Protein AF-0000000069927552 (afdb_homodimer)

Foldseek 3Di:
DFPDDCCLPPALVLCQVCLVVCVVVPNDAAEAEWQDQPVSQVVRCVVSVRVVRHHYDHPPHCVVQVVVVQWDAPVVVVPGIIGFQKAFDDDPNRTPDIGGDPDNVDDDQHHNVNVSVVD/DFPDDCCLPPALVLCQVCLVVCVVVPNPAAEAEWQDQPVSQVVRCVVSVRVVRHHYDHPPHCVVQVVVVQWDAPVVVVPGIIGFQKAFDDDPNRTPDIGGDPDNVDDDQHHNVNVSVVD

InterPro domains:
  IPR013740 Redoxin [PF08534] (1-111)
  IPR036249 Thioredoxin-like superfamily [SSF52833] (1-107)
  IPR037944 Peroxiredoxin-5-like [PTHR10430] (1-118)
  IPR037944 Peroxiredoxin-5-like [cd03013] (1-116)

Nearest PDB structures (foldseek):
  2pwj-assembly2_B  TM=9.921E-01  e=3.455E-17  unclassified
  4f82-assembly1_B  TM=9.757E-01  e=4.696E-11  Burkholderia cenocepacia J2315
  3uma-assembly3_C  TM=9.801E-01  e=1.442E-10  Sinorhizobium meliloti
  2wfc-assembly1_D  TM=9.654E-01  e=1.264E-10  Arenicola marina
  1tp9-assembly4_D  TM=9.664E-01  e=7.027E-10  Populus trichocarpa

Organism: Camellia sinensis (NCBI:txid4442)

Radius of gyration: 20.09 Å; Cα contacts (8 Å, |Δi|>4): 427; chains: 2; bounding box: 30×58×46 Å

Secondary structure (DSSP, 8-state):
-TT-HHIIIIIHHHHHTTHHHHHHTT----EEEESS-HHHHHHHHHHTT-TTT-EEEE-TTSHHHHHTT-EEEEGGGT-EEEE--EEEEEETTEEEEEEE-SSTT--SSSSHHHHHTT-/-TT-HHIIIIIHHHHHTTHHHHHHTT----EEEESS-HHHHHHHHHHTT-TTT-EEEE-TTSHHHHHTT-EEEEGGGT-EEEE--EEEEEETTEEEEEEE-SSTT--SSSSHHHHHTT-

Solvent-accessible surface area (backbone atoms only — not comparable to full-atom values): 13566 Å² total; per-residue (Å²): 87,67,62,34,64,63,45,62,72,43,42,53,48,37,38,60,78,40,44,66,60,42,45,75,72,66,50,89,77,51,76,47,74,31,51,33,29,55,44,43,37,51,53,41,33,57,74,71,68,41,62,91,72,35,47,75,46,43,32,38,78,34,58,67,44,41,76,70,71,32,53,40,80,35,49,94,77,44,56,22,72,36,55,54,45,55,36,69,44,70,58,93,90,37,79,75,42,77,31,70,34,93,42,83,88,54,83,82,52,36,36,33,66,54,50,57,72,72,105,88,66,61,33,64,64,44,61,73,44,43,53,49,36,39,58,77,39,45,67,60,43,44,73,70,65,51,90,75,50,76,46,74,32,50,33,28,56,45,44,38,52,54,40,34,60,73,70,68,39,62,91,72,36,46,76,48,42,32,39,78,35,57,66,43,40,77,69,74,32,52,41,80,35,50,94,77,44,55,21,71,36,56,53,46,55,36,70,45,70,56,95,91,37,79,76,40,77,30,69,33,92,43,83,87,52,85,82,51,37,37,33,65,55,52,56,72,70,106

pLDDT: mean 96.77, std 1.98, range [90.38, 98.75]

Sequence (238 aa):
GAFTGVCSAQHVPSYRKNIDKFKGKGIDHVICVAVNDPYTMNGWAEKIEAKDAIEFYGDFDGSFNKSLDLGIDLSAALLGHRSHRWSAYVVDGKVKVLNVEKAPSEFEVSGGDVILGQIGAFTGVCSAQHVPSYRKNIDKFKGKGIDHVICVAVNDPYTMNGWAEKIEAKDAIEFYGDFDGSFNKSLDLGIDLSAALLGHRSHRWSAYVVDGKVKVLNVEKAPSEFEVSGGDVILGQI

Structure (mmCIF, N/CA/C/O backbone):
data_AF-0000000069927552-model_v1
#
loop_
_entity.id
_entity.type
_entity.pdbx_description
1 polymer 'Glutaredoxin-dependent peroxiredoxin'
#
loop_
_atom_site.group_PDB
_atom_site.id
_atom_site.type_symbol
_atom_site.label_atom_id
_atom_site.label_alt_id
_atom_site.label_comp_id
_atom_site.label_asym_id
_atom_site.label_entity_id
_atom_site.label_seq_id
_atom_site.pdbx_PDB_ins_code
_atom_site.Cartn_x
_atom_site.Cartn_y
_atom_site.Cartn_z
_atom_site.occupancy
_atom_site.B_iso_or_equiv
_atom_site.auth_seq_id
_atom_site.auth_comp_id
_atom_site.auth_asym_id
_atom_site.auth_atom_id
_atom_site.pdbx_PDB_model_num
ATOM 1 N N . GLY A 1 1 ? 4.242 10.102 2.443 1 93.69 1 GLY A N 1
ATOM 2 C CA . GLY A 1 1 ? 3.689 8.828 2.012 1 93.69 1 GLY A CA 1
ATOM 3 C C . GLY A 1 1 ? 3.771 7.75 3.078 1 93.69 1 GLY A C 1
ATOM 4 O O . GLY A 1 1 ? 4.727 7.711 3.855 1 93.69 1 GLY A O 1
ATOM 5 N N . ALA A 1 2 ? 2.768 6.836 3.1 1 96.12 2 ALA A N 1
ATOM 6 C CA . ALA A 1 2 ? 2.738 5.723 4.043 1 96.12 2 ALA A CA 1
ATOM 7 C C . ALA A 1 2 ? 4.027 4.906 3.971 1 96.12 2 ALA A C 1
ATOM 9 O O . ALA A 1 2 ? 4.547 4.652 2.883 1 96.12 2 ALA A O 1
ATOM 10 N N . PHE A 1 3 ? 4.664 4.543 5.246 1 96.62 3 PHE A N 1
ATOM 11 C CA . PHE A 1 3 ? 5.793 3.641 5.438 1 96.62 3 PHE A CA 1
ATOM 12 C C . PHE A 1 3 ? 7.098 4.32 5.043 1 96.62 3 PHE A C 1
ATOM 14 O O . PHE A 1 3 ? 8.172 3.729 5.164 1 96.62 3 PHE A O 1
ATOM 21 N N . THR A 1 4 ? 7.027 5.586 4.59 1 94.12 4 THR A N 1
ATOM 22 C CA . THR A 1 4 ? 8.273 6.289 4.301 1 94.12 4 THR A CA 1
ATOM 23 C C . THR A 1 4 ? 8.906 6.816 5.582 1 94.12 4 THR A C 1
ATOM 25 O O . THR A 1 4 ? 8.227 6.957 6.605 1 94.12 4 THR A O 1
ATOM 28 N N . GLY A 1 5 ? 10.211 7.027 5.582 1 92.12 5 GLY A N 1
ATOM 29 C CA . GLY A 1 5 ? 11.055 7.27 6.742 1 92.12 5 GLY A CA 1
ATOM 30 C C . GLY A 1 5 ? 10.633 8.484 7.543 1 92.12 5 GLY A C 1
ATOM 31 O O . GLY A 1 5 ? 10.117 8.359 8.656 1 92.12 5 GLY A O 1
ATOM 32 N N . VAL A 1 6 ? 10.734 9.719 6.996 1 91.5 6 VAL A N 1
ATOM 33 C CA . VAL A 1 6 ? 10.469 10.945 7.734 1 91.5 6 VAL A CA 1
ATOM 34 C C . VAL A 1 6 ? 9.016 10.977 8.203 1 91.5 6 VAL A C 1
ATOM 36 O O . VAL A 1 6 ? 8.727 11.383 9.328 1 91.5 6 VAL A O 1
ATOM 39 N N . CYS A 1 7 ? 8.125 10.516 7.426 1 95.38 7 CYS A N 1
ATOM 40 C CA . CYS A 1 7 ? 6.707 10.492 7.77 1 95.38 7 CYS A CA 1
ATOM 41 C C . CYS A 1 7 ? 6.449 9.594 8.977 1 95.38 7 CYS A C 1
ATOM 43 O O . CYS A 1 7 ? 5.676 9.953 9.867 1 95.38 7 CYS A O 1
ATOM 45 N N . SER A 1 8 ? 7.066 8.477 9.016 1 95.56 8 SER A N 1
ATOM 46 C CA . SER A 1 8 ? 6.828 7.457 10.031 1 95.56 8 SER A CA 1
ATOM 47 C C . SER A 1 8 ? 7.637 7.734 11.297 1 95.56 8 SER A C 1
ATOM 49 O O . SER A 1 8 ? 7.18 7.461 12.406 1 95.56 8 SER A O 1
ATOM 51 N N . ALA A 1 9 ? 8.828 8.281 11.141 1 95.44 9 ALA A N 1
ATOM 52 C CA . ALA A 1 9 ? 9.758 8.406 12.266 1 95.44 9 ALA A CA 1
ATOM 53 C C . ALA A 1 9 ? 9.633 9.781 12.93 1 95.44 9 ALA A C 1
ATOM 55 O O . ALA A 1 9 ? 10.008 9.953 14.086 1 95.44 9 ALA A O 1
ATOM 56 N N . GLN A 1 10 ? 9.109 10.781 12.156 1 96.31 10 GLN A N 1
ATOM 57 C CA . GLN A 1 10 ? 9.141 12.133 12.695 1 96.31 10 GLN A CA 1
ATOM 58 C C . GLN A 1 10 ? 7.781 12.812 12.578 1 96.31 10 GLN A C 1
ATOM 60 O O . GLN A 1 10 ? 7.223 13.273 13.578 1 96.31 10 GLN A O 1
ATOM 65 N N . HIS A 1 11 ? 7.188 12.789 11.43 1 98.06 11 HIS A N 1
ATOM 66 C CA . HIS A 1 11 ? 6.012 13.617 11.18 1 98.06 11 HIS A CA 1
ATOM 67 C C . HIS A 1 11 ? 4.82 13.148 12.008 1 98.06 11 HIS A C 1
ATOM 69 O O . HIS A 1 11 ? 4.367 13.859 12.906 1 98.06 11 HIS A O 1
ATOM 75 N N . VAL A 1 12 ? 4.418 11.93 11.875 1 97.94 12 VAL A N 1
ATOM 76 C CA . VAL A 1 12 ? 3.252 11.414 12.586 1 97.94 12 VAL A CA 1
ATOM 77 C C . VAL A 1 12 ? 3.521 11.414 14.086 1 97.94 12 VAL A C 1
ATOM 79 O O . VAL A 1 12 ? 2.701 11.898 14.867 1 97.94 12 VAL A O 1
ATOM 82 N N . PRO A 1 13 ? 4.715 10.984 14.516 1 97.38 13 PRO A N 1
ATOM 83 C CA . PRO A 1 13 ? 4.973 10.977 15.961 1 97.38 13 PRO A CA 1
ATOM 84 C C . PRO A 1 13 ? 4.918 12.375 16.562 1 97.38 13 PRO A C 1
ATOM 86 O O . PRO A 1 13 ? 4.535 12.531 17.734 1 97.38 13 PRO A O 1
ATOM 89 N N . SER A 1 14 ? 5.289 13.375 15.852 1 98.25 14 SER A N 1
ATOM 90 C CA . SER A 1 14 ? 5.246 14.727 16.391 1 98.25 14 SER A CA 1
ATOM 91 C C . SER A 1 14 ? 3.814 15.156 16.688 1 98.25 14 SER A C 1
ATOM 93 O O . SER A 1 14 ? 3.59 16.016 17.547 1 98.25 14 SER A O 1
ATOM 95 N N . TYR A 1 15 ? 2.828 14.578 16.016 1 98.5 15 TYR A N 1
ATOM 96 C CA . TYR A 1 15 ? 1.428 14.875 16.297 1 98.5 15 TYR A CA 1
ATOM 97 C C . TYR A 1 15 ? 0.898 14 17.422 1 98.5 15 TYR A C 1
ATOM 99 O O . TYR A 1 15 ? 0.156 14.469 18.297 1 98.5 15 TYR A O 1
ATOM 107 N N . ARG A 1 16 ? 1.321 12.828 17.406 1 97.38 16 ARG A N 1
ATOM 108 C CA . ARG A 1 16 ? 0.872 11.898 18.438 1 97.38 16 ARG A CA 1
ATOM 109 C C . ARG A 1 16 ? 1.31 12.375 19.812 1 97.38 16 ARG A C 1
ATOM 111 O O . ARG A 1 16 ? 0.516 12.367 20.766 1 97.38 16 ARG A O 1
ATOM 118 N N . LYS A 1 17 ? 2.52 12.773 19.953 1 97 17 LYS A N 1
ATOM 119 C CA . LYS A 1 17 ? 3.049 13.172 21.25 1 97 17 LYS A CA 1
ATOM 120 C C . LYS A 1 17 ? 2.346 14.422 21.781 1 97 17 LYS A C 1
ATOM 122 O O . LYS A 1 17 ? 2.354 14.688 22.984 1 97 17 LYS A O 1
ATOM 127 N N . ASN A 1 18 ? 1.729 15.203 20.875 1 98.06 18 ASN A N 1
ATOM 128 C CA . ASN A 1 18 ? 1.097 16.453 21.281 1 98.06 18 ASN A CA 1
ATOM 129 C C . ASN A 1 18 ? -0.424 16.328 21.297 1 98.06 18 ASN A C 1
ATOM 131 O O . ASN A 1 18 ? -1.129 17.344 21.375 1 98.06 18 ASN A O 1
ATOM 135 N N . ILE A 1 19 ? -0.917 15.148 21.25 1 98.25 19 ILE A N 1
ATOM 136 C CA . ILE A 1 19 ? -2.342 14.945 21.016 1 98.25 19 ILE A CA 1
ATOM 137 C C . ILE A 1 19 ? -3.154 15.602 22.125 1 98.25 19 ILE A C 1
ATOM 139 O O . ILE A 1 19 ? -4.176 16.25 21.859 1 98.25 19 ILE A O 1
ATOM 143 N N . ASP A 1 20 ? -2.766 15.523 23.359 1 98.12 20 ASP A N 1
ATOM 144 C CA . ASP A 1 20 ? -3.492 16.109 24.484 1 98.12 20 ASP A CA 1
ATOM 145 C C . ASP A 1 20 ? -3.467 17.641 24.406 1 98.12 20 ASP A C 1
ATOM 147 O O . ASP A 1 20 ? -4.449 18.297 24.75 1 98.12 20 ASP A O 1
ATOM 151 N N . LYS A 1 21 ? -2.344 18.109 24.031 1 98.56 21 LYS A N 1
ATOM 152 C CA . LYS A 1 21 ? -2.256 19.562 23.891 1 98.56 21 LYS A CA 1
ATOM 153 C C . LYS A 1 21 ? -3.201 20.062 22.797 1 98.56 21 LYS A C 1
ATOM 155 O O . LYS A 1 21 ? -3.814 21.125 22.938 1 98.56 21 LYS A O 1
ATOM 160 N N . PHE A 1 22 ? -3.316 19.312 21.672 1 98.5 22 PHE A N 1
ATOM 161 C CA . PHE A 1 22 ? -4.27 19.688 20.625 1 98.5 22 PHE A CA 1
ATOM 162 C C . PHE A 1 22 ? -5.691 19.672 21.172 1 98.5 22 PHE A C 1
ATOM 164 O O . PHE A 1 22 ? -6.461 20.609 20.938 1 98.5 22 PHE A O 1
ATOM 171 N N . LYS A 1 23 ? -5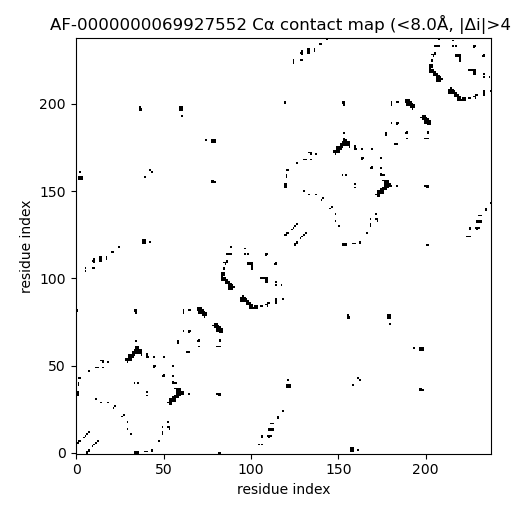.965 18.719 21.922 1 97.69 23 LYS A N 1
ATOM 172 C CA . LYS A 1 23 ? -7.285 18.641 22.547 1 97.69 23 LYS A CA 1
ATOM 173 C C . LYS A 1 23 ? -7.52 19.812 23.484 1 97.69 23 LYS A C 1
ATOM 175 O O . LYS A 1 23 ? -8.602 20.406 23.5 1 97.69 23 LYS A O 1
ATOM 180 N N . GLY A 1 24 ? -6.602 20.047 24.219 1 98.06 24 GLY A N 1
ATOM 181 C CA . GLY A 1 24 ? -6.68 21.172 25.141 1 98.06 24 GLY A CA 1
ATOM 182 C C . GLY A 1 24 ? -6.941 22.5 24.453 1 98.06 24 GLY A C 1
ATOM 183 O O . GLY A 1 24 ? -7.523 23.406 25.047 1 98.06 24 GLY A O 1
ATOM 184 N N . LYS A 1 25 ? -6.586 22.578 23.219 1 97.88 25 LYS A N 1
ATOM 185 C CA . LYS A 1 25 ? -6.781 23.812 22.453 1 97.88 25 LYS A CA 1
ATOM 186 C C . LYS A 1 25 ? -8.102 23.781 21.688 1 97.88 25 LYS A C 1
ATOM 188 O O . LYS A 1 25 ? -8.398 24.703 20.922 1 97.88 25 LYS A O 1
ATOM 193 N N . GLY A 1 26 ? -8.805 22.719 21.828 1 97.75 26 GLY A N 1
ATOM 194 C CA . GLY A 1 26 ? -10.125 22.641 21.234 1 97.75 26 GLY A CA 1
ATOM 195 C C . GLY A 1 26 ? -10.125 22.016 19.859 1 97.75 26 GLY A C 1
ATOM 196 O O . GLY A 1 26 ? -11.078 22.172 19.094 1 97.75 26 GLY A O 1
ATOM 197 N N . ILE A 1 27 ? -9.109 21.406 19.484 1 98.44 27 ILE A N 1
ATOM 198 C CA . ILE A 1 27 ? -9.039 20.734 18.203 1 98.44 27 ILE A CA 1
ATOM 199 C C . ILE A 1 27 ? -9.898 19.469 18.219 1 98.44 27 ILE A C 1
ATOM 201 O O . ILE A 1 27 ? -9.742 18.609 19.094 1 98.44 27 ILE A O 1
ATOM 205 N N . ASP A 1 28 ? -10.773 19.391 17.266 1 98.19 28 ASP A N 1
ATOM 206 C CA . ASP A 1 28 ? -11.711 18.281 17.188 1 98.19 28 ASP A CA 1
ATOM 207 C C . ASP A 1 28 ? -11.047 17.047 16.578 1 98.19 28 ASP A C 1
ATOM 209 O O . ASP A 1 28 ? -11.305 15.922 17.016 1 98.19 28 ASP A O 1
ATOM 213 N N . HIS A 1 29 ? -10.273 17.25 15.539 1 98.31 29 HIS A N 1
ATOM 214 C CA . HIS A 1 29 ? -9.68 16.141 14.797 1 98.31 29 HIS A CA 1
ATOM 215 C C . HIS A 1 29 ? -8.211 16.406 14.484 1 98.31 29 HIS A C 1
ATOM 217 O O . HIS A 1 29 ? -7.836 17.531 14.156 1 98.31 29 HIS A O 1
ATOM 223 N N . VAL A 1 30 ? -7.359 15.469 14.68 1 98.69 30 VAL A N 1
ATOM 224 C CA . VAL A 1 30 ? -6.027 15.414 14.086 1 98.69 30 VAL A CA 1
ATOM 225 C C . VAL A 1 30 ? -5.988 14.344 12.992 1 98.69 30 VAL A C 1
ATOM 227 O O . VAL A 1 30 ? -6.254 13.172 13.258 1 98.69 30 VAL A O 1
ATOM 230 N N . ILE A 1 31 ? -5.688 14.812 11.734 1 98.69 31 ILE A N 1
ATOM 231 C CA . ILE A 1 31 ? -5.875 13.969 10.555 1 98.69 31 ILE A CA 1
ATOM 232 C C . ILE A 1 31 ? -4.555 13.836 9.805 1 98.69 31 ILE A C 1
ATOM 234 O O . ILE A 1 31 ? -3.826 14.812 9.633 1 98.69 31 ILE A O 1
ATOM 238 N N . CYS A 1 32 ? -4.191 12.664 9.461 1 98.62 32 CYS A N 1
ATOM 239 C CA . CYS A 1 32 ? -3.107 12.375 8.523 1 98.62 32 CYS A CA 1
ATOM 240 C C . CYS A 1 32 ? -3.654 11.953 7.168 1 98.62 32 CYS A C 1
ATOM 242 O O . CYS A 1 32 ? -4.453 11.016 7.082 1 98.62 32 CYS A O 1
ATOM 244 N N . VAL A 1 33 ? -3.271 12.68 6.133 1 98.38 33 VAL A N 1
ATOM 245 C CA . VAL A 1 33 ? -3.65 12.328 4.766 1 98.38 33 VAL A CA 1
ATOM 246 C C . VAL A 1 33 ? -2.4 12.031 3.943 1 98.38 33 VAL A C 1
ATOM 248 O O . VAL A 1 33 ? -1.392 12.734 4.059 1 98.38 33 VAL A O 1
ATOM 251 N N . ALA A 1 34 ? -2.393 10.992 3.184 1 97.81 34 ALA A N 1
ATOM 252 C CA . ALA A 1 34 ? -1.3 10.641 2.279 1 97.81 34 ALA A CA 1
ATOM 253 C C . ALA A 1 34 ? -1.834 10.094 0.958 1 97.81 34 ALA A C 1
ATOM 255 O O . ALA A 1 34 ? -2.967 9.609 0.892 1 97.81 34 ALA A O 1
ATOM 256 N N . VAL A 1 35 ? -1.026 10.273 -0.12 1 96.75 35 VAL A N 1
ATOM 257 C CA . VAL A 1 35 ? -1.394 9.703 -1.414 1 96.75 35 VAL A CA 1
ATOM 258 C C . VAL A 1 35 ? -1.152 8.195 -1.405 1 96.75 35 VAL A C 1
ATOM 260 O O . VAL A 1 35 ? -0.161 7.715 -1.961 1 96.75 35 VAL A O 1
ATOM 263 N N . ASN A 1 36 ? -1.977 7.461 -0.86 1 97.12 36 ASN A N 1
ATOM 264 C CA . ASN A 1 36 ? -2.061 6.012 -0.729 1 97.12 36 ASN A CA 1
ATOM 265 C C . ASN A 1 36 ? -3.51 5.535 -0.691 1 97.12 36 ASN A C 1
ATOM 267 O O . ASN A 1 36 ? -4.422 6.324 -0.447 1 97.12 36 ASN A O 1
ATOM 271 N N . ASP A 1 37 ? -3.734 4.332 -0.98 1 95.94 37 ASP A N 1
ATOM 272 C CA . ASP A 1 37 ? -5.066 3.76 -0.824 1 95.94 37 ASP A CA 1
ATOM 273 C C . ASP A 1 37 ? -5.402 3.541 0.65 1 95.94 37 ASP A C 1
ATOM 275 O O . ASP A 1 37 ? -4.512 3.562 1.503 1 95.94 37 ASP A O 1
ATOM 279 N N . PRO A 1 38 ? -6.754 3.342 0.978 1 96.62 38 PRO A N 1
ATOM 280 C CA . PRO A 1 38 ? -7.164 3.266 2.381 1 96.62 38 PRO A CA 1
ATOM 281 C C . PRO A 1 38 ? -6.625 2.023 3.086 1 96.62 38 PRO A C 1
ATOM 283 O O . PRO A 1 38 ? -6.418 2.041 4.301 1 96.62 38 PRO A O 1
ATOM 286 N N . TYR A 1 39 ? -6.375 0.943 2.416 1 96.06 39 TYR A N 1
ATOM 287 C CA . TYR A 1 39 ? -5.871 -0.281 3.031 1 96.06 39 TYR A CA 1
ATOM 288 C C . TYR A 1 39 ? -4.426 -0.111 3.482 1 96.06 39 TYR A C 1
ATOM 290 O O . TYR A 1 39 ? -4.074 -0.477 4.605 1 96.06 39 TYR A O 1
ATOM 298 N N . THR A 1 40 ? -3.596 0.431 2.566 1 97.38 40 THR A N 1
ATOM 299 C CA . THR A 1 40 ? -2.221 0.761 2.926 1 97.38 40 THR A CA 1
ATOM 300 C C . THR A 1 4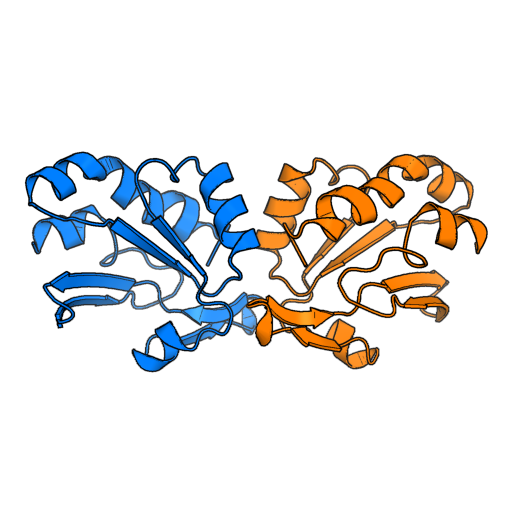0 ? -2.188 1.723 4.109 1 97.38 40 THR A C 1
ATOM 302 O O . THR A 1 40 ? -1.421 1.524 5.055 1 97.38 40 THR A O 1
ATOM 305 N N . MET A 1 41 ? -3.041 2.719 4.059 1 97.94 41 MET A N 1
ATOM 306 C CA . MET A 1 41 ? -3.078 3.693 5.141 1 97.94 41 MET A CA 1
ATOM 307 C C . MET A 1 41 ? -3.406 3.02 6.469 1 97.94 41 MET A C 1
ATOM 309 O O . MET A 1 41 ? -2.785 3.316 7.492 1 97.94 41 MET A O 1
ATOM 313 N N . ASN A 1 42 ? -4.406 2.174 6.453 1 97.25 42 ASN A N 1
ATOM 314 C CA . ASN A 1 42 ? -4.793 1.465 7.668 1 97.25 42 ASN A CA 1
ATOM 315 C C . ASN A 1 42 ? -3.66 0.579 8.18 1 97.25 42 ASN A C 1
ATOM 317 O O . ASN A 1 42 ? -3.375 0.563 9.383 1 97.25 42 ASN A O 1
ATOM 321 N N . GLY A 1 43 ? -3.047 -0.179 7.293 1 96.75 43 GLY A N 1
ATOM 322 C CA . GLY A 1 43 ? -1.903 -0.991 7.676 1 96.75 43 GLY A CA 1
ATOM 323 C C . GLY A 1 43 ? -0.771 -0.18 8.273 1 96.75 43 GLY A C 1
ATOM 324 O O . GLY A 1 43 ? -0.152 -0.6 9.258 1 96.75 43 GLY A O 1
ATOM 325 N N . TRP A 1 44 ? -0.472 0.962 7.668 1 98.06 44 TRP A N 1
ATOM 326 C CA . TRP A 1 44 ? 0.587 1.841 8.156 1 98.06 44 TRP A CA 1
ATOM 327 C C . TRP A 1 44 ? 0.241 2.404 9.531 1 98.06 44 TRP A C 1
ATOM 329 O O . TRP A 1 44 ? 1.067 2.375 10.445 1 98.06 44 TRP A O 1
ATOM 339 N N . ALA A 1 45 ? -0.974 2.865 9.703 1 97.81 45 ALA A N 1
ATOM 340 C CA . ALA A 1 45 ? -1.421 3.414 10.984 1 97.81 45 ALA A CA 1
ATOM 341 C C . ALA A 1 45 ? -1.287 2.381 12.094 1 97.81 45 ALA A C 1
ATOM 343 O O . ALA A 1 45 ? -0.895 2.715 13.219 1 97.81 45 ALA A O 1
ATOM 344 N N . GLU A 1 46 ? -1.647 1.139 11.797 1 96.69 46 GLU A N 1
ATOM 345 C CA . GLU A 1 46 ? -1.499 0.047 12.75 1 96.69 46 GLU A CA 1
ATOM 346 C C . GLU A 1 46 ? -0.032 -0.182 13.102 1 96.69 46 GLU A C 1
ATOM 348 O O . GLU A 1 46 ? 0.315 -0.322 14.281 1 96.69 46 GLU A O 1
ATOM 353 N N . LYS A 1 47 ? 0.797 -0.222 12.141 1 95.94 47 LYS A N 1
ATOM 354 C CA . LYS A 1 47 ? 2.221 -0.487 12.32 1 95.94 47 LYS A CA 1
ATOM 355 C C . LYS A 1 47 ? 2.857 0.548 13.242 1 95.94 47 LYS A C 1
ATOM 357 O O . LYS A 1 47 ? 3.668 0.204 14.109 1 95.94 47 LYS A O 1
ATOM 362 N N . ILE A 1 48 ? 2.504 1.792 13.023 1 96.06 48 ILE A N 1
ATOM 363 C CA . ILE A 1 48 ? 3.166 2.84 13.789 1 96.06 48 ILE A CA 1
ATOM 364 C C . ILE A 1 48 ? 2.357 3.141 15.055 1 96.06 48 ILE A C 1
ATOM 366 O O . ILE A 1 48 ? 2.652 4.098 15.773 1 96.06 48 ILE A O 1
ATOM 370 N N . GLU A 1 49 ? 1.262 2.418 15.312 1 95.38 49 GLU A N 1
ATOM 371 C CA . GLU A 1 49 ? 0.457 2.479 16.531 1 95.38 49 GLU A CA 1
ATOM 372 C C . GLU A 1 49 ? -0.072 3.891 16.766 1 95.38 49 GLU A C 1
ATOM 374 O O . GLU A 1 49 ? 0.058 4.426 17.875 1 95.38 49 GLU A O 1
ATOM 379 N N . ALA A 1 50 ? -0.686 4.453 15.789 1 96 50 ALA A N 1
ATOM 380 C CA . ALA A 1 50 ? -1.117 5.844 15.891 1 96 50 ALA A CA 1
ATOM 381 C C . ALA A 1 50 ? -2.625 5.969 15.688 1 96 50 ALA A C 1
ATOM 383 O O . ALA A 1 50 ? -3.182 7.066 15.781 1 96 50 ALA A O 1
ATOM 384 N N . LYS A 1 51 ? -3.359 4.93 15.578 1 95.19 51 LYS A N 1
ATOM 385 C CA . LYS A 1 51 ? -4.77 4.945 15.211 1 95.19 51 LYS A CA 1
ATOM 386 C C . LYS A 1 51 ? -5.637 5.449 16.359 1 95.19 51 LYS A C 1
ATOM 388 O O . LYS A 1 51 ? -6.781 5.859 16.156 1 95.19 51 LYS A O 1
ATOM 393 N N . ASP A 1 52 ? -5.199 5.371 17.516 1 95.06 52 ASP A N 1
ATOM 394 C CA . ASP A 1 52 ? -5.965 5.77 18.703 1 95.06 52 ASP A CA 1
ATOM 395 C C . ASP A 1 52 ? -6.031 7.289 18.828 1 95.06 52 ASP A C 1
ATOM 397 O O . ASP A 1 52 ? -6.898 7.824 19.516 1 95.06 52 ASP A O 1
ATOM 401 N N . ALA A 1 53 ? -5.164 8.008 18.188 1 95.81 53 ALA A N 1
ATOM 402 C CA . ALA A 1 53 ? -5.016 9.438 18.422 1 95.81 53 ALA A CA 1
ATOM 403 C C . ALA A 1 53 ? -5.234 10.234 17.141 1 95.81 53 ALA A C 1
ATOM 405 O O . ALA A 1 53 ? -5.664 11.383 17.172 1 95.81 53 ALA A O 1
ATOM 406 N N . ILE A 1 54 ? -4.898 9.656 15.992 1 98.25 54 ILE A N 1
ATOM 407 C CA . ILE A 1 54 ? -4.867 10.344 14.711 1 98.25 54 ILE A CA 1
ATOM 408 C C . ILE A 1 54 ? -5.73 9.594 13.695 1 98.25 54 ILE A C 1
ATOM 410 O O . ILE A 1 54 ? -5.695 8.359 13.641 1 98.25 54 ILE A O 1
ATOM 414 N N . GLU A 1 55 ? -6.539 10.297 12.984 1 98.31 55 GLU A N 1
ATOM 415 C CA . GLU A 1 55 ? -7.293 9.719 11.867 1 98.31 55 GLU A CA 1
ATOM 416 C C . GLU A 1 55 ? -6.441 9.633 10.609 1 98.31 55 GLU A C 1
ATOM 418 O O . GLU A 1 55 ? -5.711 10.578 10.281 1 98.31 55 GLU A O 1
ATOM 423 N N . PHE A 1 56 ? -6.504 8.523 9.945 1 98.5 56 PHE A N 1
ATOM 424 C CA . PHE A 1 56 ? -5.727 8.328 8.734 1 98.5 56 PHE A CA 1
ATOM 425 C C . PHE A 1 56 ? -6.641 8.172 7.523 1 98.5 56 PHE A C 1
ATOM 427 O O . PHE A 1 56 ? -7.547 7.336 7.527 1 98.5 56 PHE A O 1
ATOM 434 N N . TYR A 1 57 ? -6.449 9.031 6.48 1 97.69 57 TYR A N 1
ATOM 435 C CA . TYR A 1 57 ? -7.234 8.969 5.254 1 97.69 57 TYR A CA 1
ATOM 436 C C . TYR A 1 57 ? -6.328 8.875 4.031 1 97.69 57 TYR A C 1
ATOM 438 O O . TYR A 1 57 ? -5.289 9.531 3.967 1 97.69 57 TYR A O 1
ATOM 446 N N . GLY A 1 58 ? -6.742 8.008 3.121 1 97.56 58 GLY A N 1
ATOM 447 C CA . GLY A 1 58 ? -6.02 7.871 1.868 1 97.56 58 GLY A CA 1
ATOM 448 C C . GLY A 1 58 ? -6.559 8.766 0.767 1 97.56 58 GLY A C 1
ATOM 449 O O . GLY A 1 58 ? -7.754 8.742 0.47 1 97.56 58 GLY A O 1
ATOM 450 N N . ASP A 1 59 ? -5.711 9.617 0.229 1 96.94 59 ASP A N 1
ATOM 451 C CA . ASP A 1 59 ? -5.949 10.344 -1.016 1 96.94 59 ASP A CA 1
ATOM 452 C C . ASP A 1 59 ? -5.477 9.531 -2.221 1 96.94 59 ASP A C 1
ATOM 454 O O . ASP A 1 59 ? -4.516 9.922 -2.895 1 96.94 59 ASP A O 1
ATOM 458 N N . PHE A 1 60 ? -6.195 8.461 -2.572 1 92.88 60 PHE A N 1
ATOM 459 C CA . PHE A 1 60 ? -5.672 7.34 -3.346 1 92.88 60 PHE A CA 1
ATOM 460 C C . PHE A 1 60 ? -5.219 7.801 -4.727 1 92.88 60 PHE A C 1
ATOM 462 O O . PHE A 1 60 ? -4.285 7.238 -5.297 1 92.88 60 PHE A O 1
ATOM 469 N N . ASP A 1 61 ? -5.867 8.828 -5.285 1 91.94 61 ASP A N 1
ATOM 470 C CA . ASP A 1 61 ? -5.477 9.258 -6.629 1 91.94 61 ASP A CA 1
ATOM 471 C C . ASP A 1 61 ? -4.77 10.609 -6.59 1 91.94 61 ASP A C 1
ATOM 473 O O . ASP A 1 61 ? -4.496 11.203 -7.637 1 91.94 61 ASP A O 1
ATOM 477 N N . GLY A 1 62 ? -4.609 11.109 -5.398 1 95.69 62 GLY A N 1
ATOM 478 C CA . GLY A 1 62 ? -3.859 12.344 -5.215 1 95.69 62 GLY A CA 1
ATOM 479 C C . GLY A 1 62 ? -4.672 13.586 -5.527 1 95.69 62 GLY A C 1
ATOM 480 O O . GLY A 1 62 ? -4.156 14.703 -5.457 1 95.69 62 GLY A O 1
ATOM 481 N N . SER A 1 63 ? -5.961 13.469 -5.844 1 95.38 63 SER A N 1
ATOM 482 C CA . SER A 1 63 ? -6.762 14.594 -6.328 1 95.38 63 SER A CA 1
ATOM 483 C C . SER A 1 63 ? -6.961 15.641 -5.234 1 95.38 63 SER A C 1
ATOM 485 O O . SER A 1 63 ? -7.012 16.844 -5.516 1 95.38 63 SER A O 1
ATOM 487 N N 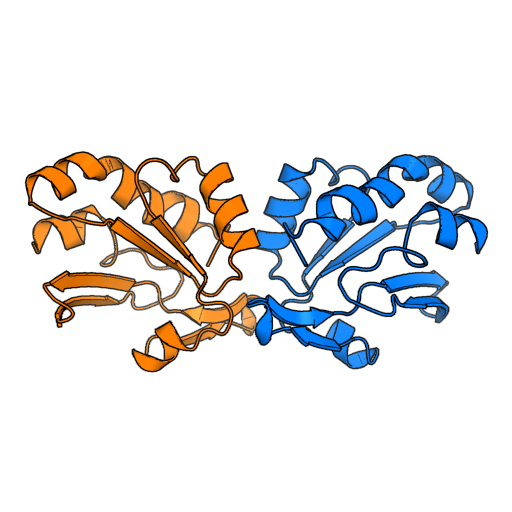. PHE A 1 64 ? -7.133 15.188 -3.969 1 96.62 64 PHE A N 1
ATOM 488 C CA . PHE A 1 64 ? -7.285 16.125 -2.863 1 96.62 64 PHE A CA 1
ATOM 489 C C . PHE A 1 64 ? -6.059 17.016 -2.746 1 96.62 64 PHE A C 1
ATOM 491 O O . PHE A 1 64 ? -6.176 18.25 -2.789 1 96.62 64 PHE A O 1
ATOM 498 N N . ASN A 1 65 ? -4.855 16.422 -2.662 1 97.19 65 ASN A N 1
ATOM 499 C CA . ASN A 1 65 ? -3.621 17.188 -2.543 1 97.19 65 ASN A CA 1
ATOM 500 C C . ASN A 1 65 ? -3.375 18.047 -3.779 1 97.19 65 ASN A C 1
ATOM 502 O O . ASN A 1 65 ? -2.932 19.188 -3.668 1 97.19 65 ASN A O 1
ATOM 506 N N . LYS A 1 66 ? -3.637 17.469 -4.887 1 95.44 66 LYS A N 1
ATOM 507 C CA . LYS A 1 66 ? -3.484 18.219 -6.125 1 95.44 66 LYS A CA 1
ATOM 508 C C . LYS A 1 66 ? -4.379 19.469 -6.133 1 95.44 66 LYS A C 1
ATOM 510 O O . LYS A 1 66 ? -3.971 20.531 -6.59 1 95.44 66 LYS A O 1
ATOM 515 N N . SER A 1 67 ? -5.645 19.375 -5.664 1 96.12 67 SER A N 1
ATOM 516 C CA . SER A 1 67 ? -6.586 20.484 -5.629 1 96.12 67 SER A CA 1
ATOM 517 C C . SER A 1 67 ? -6.078 21.609 -4.738 1 96.12 67 SER A C 1
ATOM 519 O O . SER A 1 67 ? -6.527 22.75 -4.855 1 96.12 67 SER A O 1
ATOM 521 N N . LEU A 1 68 ? -5.109 21.344 -3.846 1 96.25 68 LEU A N 1
ATOM 522 C CA . LEU A 1 68 ? -4.523 22.328 -2.947 1 96.25 68 LEU A CA 1
ATOM 523 C C . LEU A 1 68 ? -3.152 22.766 -3.449 1 96.25 68 LEU A C 1
ATOM 525 O O . LEU A 1 68 ? -2.412 23.453 -2.729 1 96.25 68 LEU A O 1
ATOM 529 N N . ASP A 1 69 ? -2.824 22.328 -4.691 1 97.12 69 ASP A N 1
ATOM 530 C CA . ASP A 1 69 ? -1.541 22.641 -5.316 1 97.12 69 ASP A CA 1
ATOM 531 C C . ASP A 1 69 ? -0.381 22.094 -4.48 1 97.12 69 ASP A C 1
ATOM 533 O O . ASP A 1 69 ? 0.647 22.766 -4.336 1 97.12 69 ASP A O 1
ATOM 537 N N . LEU A 1 70 ? -0.57 20.922 -3.924 1 97.81 70 LEU A N 1
ATOM 538 C CA . LEU A 1 70 ? 0.428 20.328 -3.043 1 97.81 70 LEU A CA 1
ATOM 539 C C . LEU A 1 70 ? 1 19.047 -3.656 1 97.81 70 LEU A C 1
ATOM 541 O O . LEU A 1 70 ? 1.712 18.297 -2.986 1 97.81 70 LEU A O 1
ATOM 545 N N . GLY A 1 71 ? 0.631 18.859 -4.906 1 97.31 71 GLY A N 1
ATOM 546 C CA . GLY A 1 71 ? 1.145 17.688 -5.598 1 97.31 71 GLY A CA 1
ATOM 547 C C . GLY A 1 71 ? 2.615 17.812 -5.953 1 97.31 71 GLY A C 1
ATOM 548 O O . GLY A 1 71 ? 3.109 18.906 -6.227 1 97.31 71 GLY A O 1
ATOM 549 N N . ILE A 1 72 ? 3.348 16.719 -6.012 1 96.25 72 ILE A N 1
ATOM 550 C CA . ILE A 1 72 ? 4.738 16.641 -6.445 1 96.25 72 ILE A CA 1
ATOM 551 C C . ILE A 1 72 ? 5 15.297 -7.105 1 96.25 72 ILE A C 1
ATOM 553 O O . ILE A 1 72 ? 4.41 14.281 -6.719 1 96.25 72 ILE A O 1
ATOM 557 N N . ASP A 1 73 ? 5.762 15.352 -8.109 1 95.81 73 ASP A N 1
ATOM 558 C CA . ASP A 1 73 ? 6.141 14.109 -8.789 1 95.81 73 ASP A CA 1
ATOM 559 C C . ASP A 1 73 ? 7.438 13.547 -8.219 1 95.81 73 ASP A C 1
ATOM 561 O O . ASP A 1 73 ? 8.508 14.133 -8.391 1 95.81 73 ASP A O 1
ATOM 565 N N . LEU A 1 74 ? 7.387 12.375 -7.594 1 95 74 LEU A N 1
ATOM 566 C CA . LEU A 1 74 ? 8.547 11.719 -7.004 1 95 74 LEU A CA 1
ATOM 567 C C . LEU A 1 74 ? 8.82 10.375 -7.684 1 95 74 LEU A C 1
ATOM 569 O O . LEU A 1 74 ? 9.227 9.414 -7.031 1 95 74 LEU A O 1
ATOM 573 N N . SER A 1 75 ? 8.562 10.367 -8.938 1 94.25 75 SER A N 1
ATOM 574 C CA . SER A 1 75 ? 8.789 9.148 -9.711 1 94.25 75 SER A CA 1
ATOM 575 C C . SER A 1 75 ? 10.266 8.758 -9.711 1 94.25 75 SER A C 1
ATOM 577 O O . SER A 1 75 ? 10.602 7.574 -9.742 1 94.25 75 SER A O 1
ATOM 579 N N . ALA A 1 76 ? 11.188 9.75 -9.711 1 92.62 76 ALA A N 1
ATOM 580 C CA . ALA A 1 76 ? 12.617 9.484 -9.68 1 92.62 76 ALA A CA 1
ATOM 581 C C . ALA A 1 76 ? 13.008 8.719 -8.422 1 92.62 76 ALA A C 1
ATOM 583 O O . ALA A 1 76 ? 13.992 7.977 -8.414 1 92.62 76 ALA A O 1
ATOM 584 N N . ALA A 1 77 ? 12.219 8.867 -7.363 1 90.44 77 ALA A N 1
ATOM 585 C CA . ALA A 1 77 ? 12.453 8.172 -6.105 1 90.44 7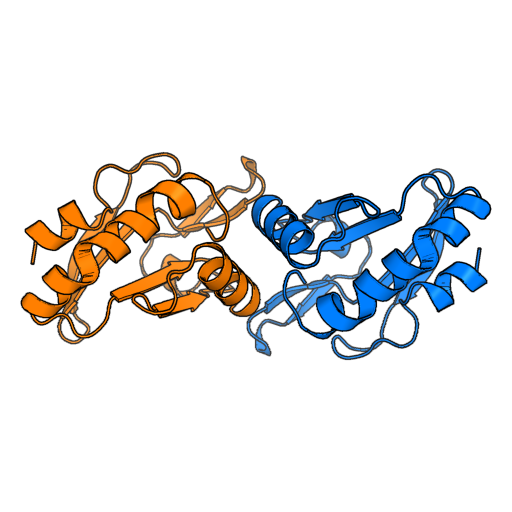7 ALA A CA 1
ATOM 586 C C . ALA A 1 77 ? 11.578 6.922 -5.996 1 90.44 77 ALA A C 1
ATOM 588 O O . ALA A 1 77 ? 11.453 6.34 -4.914 1 90.44 77 ALA A O 1
ATOM 589 N N . LEU A 1 78 ? 10.875 6.598 -7.047 1 90.88 78 LEU A N 1
ATOM 590 C CA . LEU A 1 78 ? 10.047 5.402 -7.168 1 90.88 78 LEU A CA 1
ATOM 591 C C . LEU A 1 78 ? 8.781 5.531 -6.328 1 90.88 78 LEU A C 1
ATOM 593 O O . LEU A 1 78 ? 8.195 4.523 -5.918 1 90.88 78 LEU A O 1
ATOM 597 N N . LEU A 1 79 ? 8.367 6.711 -6.051 1 93.31 79 LEU A N 1
ATOM 598 C CA . LEU A 1 79 ? 7.184 6.941 -5.223 1 93.31 79 LEU A CA 1
ATOM 599 C C . LEU A 1 79 ? 6.008 7.406 -6.074 1 93.31 79 LEU A C 1
ATOM 601 O O . LEU A 1 79 ? 4.863 7.387 -5.621 1 93.31 79 LEU A O 1
ATOM 605 N N . GLY A 1 80 ? 6.32 7.801 -7.395 1 92.75 80 GLY A N 1
ATOM 606 C CA . GLY A 1 80 ? 5.254 8.32 -8.234 1 92.75 80 GLY A CA 1
ATOM 607 C C . GLY A 1 80 ? 4.766 9.688 -7.801 1 92.75 80 GLY A C 1
ATOM 608 O O . GLY A 1 80 ? 5.531 10.484 -7.254 1 92.75 80 GLY A O 1
ATOM 609 N N . HIS A 1 81 ? 3.492 9.992 -8.25 1 93.94 81 HIS A N 1
ATOM 610 C CA . HIS A 1 81 ? 2.867 11.242 -7.824 1 93.94 81 HIS A CA 1
ATOM 611 C C . HIS A 1 81 ? 2.486 11.195 -6.352 1 93.94 81 HIS A C 1
ATOM 613 O O . HIS A 1 81 ? 1.812 10.266 -5.906 1 93.94 81 HIS A O 1
ATOM 619 N N . ARG A 1 82 ? 3.012 12.195 -5.648 1 96.12 82 ARG A N 1
ATOM 620 C CA . ARG A 1 82 ? 2.799 12.289 -4.207 1 96.12 82 ARG A CA 1
ATOM 621 C C . ARG A 1 82 ? 2.426 13.711 -3.799 1 96.12 82 ARG A C 1
ATOM 623 O O . ARG A 1 82 ? 1.953 14.492 -4.625 1 96.12 82 ARG A O 1
ATOM 630 N N . SER A 1 83 ? 2.449 13.875 -2.514 1 96.88 83 SER A N 1
ATOM 631 C CA . SER A 1 83 ? 2.219 15.195 -1.933 1 96.88 83 SER A CA 1
ATOM 632 C C . SER A 1 83 ? 3.488 15.75 -1.292 1 96.88 83 SER A C 1
ATOM 634 O O . SER A 1 83 ? 4.285 14.992 -0.731 1 96.88 83 SER A O 1
ATOM 636 N N . HIS A 1 84 ? 3.625 17.109 -1.363 1 97.5 84 HIS A N 1
ATOM 637 C CA . HIS A 1 84 ? 4.539 17.75 -0.425 1 97.5 84 HIS A CA 1
ATOM 638 C C . HIS A 1 84 ? 4.18 17.406 1.017 1 97.5 84 HIS A C 1
ATOM 640 O O . HIS A 1 84 ? 3.021 17.109 1.315 1 97.5 84 HIS A O 1
ATOM 646 N N . ARG A 1 85 ? 5.266 17.406 1.768 1 98.12 85 ARG A N 1
ATOM 647 C CA . ARG A 1 85 ? 4.965 17.344 3.193 1 98.12 85 ARG A CA 1
ATOM 648 C C . ARG A 1 85 ? 4.438 18.672 3.707 1 98.12 85 ARG A C 1
ATOM 650 O O . ARG A 1 85 ? 5.039 19.719 3.451 1 98.12 85 ARG A O 1
ATOM 657 N N . TRP A 1 86 ? 3.309 18.609 4.375 1 98.56 86 TRP A N 1
ATOM 658 C CA . TRP A 1 86 ? 2.664 19.844 4.789 1 98.56 86 TRP A CA 1
ATOM 659 C C . TRP A 1 86 ? 1.802 19.625 6.027 1 98.56 86 TRP A C 1
ATOM 661 O O . TRP A 1 86 ? 1.572 18.484 6.434 1 98.56 86 TRP A O 1
ATOM 671 N N . SER A 1 87 ? 1.432 20.641 6.734 1 98.69 87 SER A N 1
ATOM 672 C CA . SER A 1 87 ? 0.424 20.656 7.789 1 98.69 87 SER A CA 1
ATOM 673 C C . SER A 1 87 ? -0.479 21.891 7.676 1 98.69 87 SER A C 1
ATOM 675 O O . SER A 1 87 ? -0.056 22.938 7.176 1 98.69 87 SER A O 1
ATOM 677 N N . ALA A 1 88 ? -1.711 21.734 8.094 1 98.69 88 ALA A N 1
ATOM 678 C CA . ALA A 1 88 ? -2.68 22.828 8.047 1 98.69 88 ALA A CA 1
ATOM 679 C C . ALA A 1 88 ? -3.539 22.859 9.305 1 98.69 88 ALA A C 1
ATOM 681 O O . ALA A 1 88 ? -3.824 21.812 9.898 1 98.69 88 ALA A O 1
ATOM 682 N N . TYR A 1 89 ? -3.801 24.062 9.703 1 98.75 89 TYR A N 1
ATOM 683 C CA . TYR A 1 89 ? -4.824 24.344 10.703 1 98.75 89 TYR A CA 1
ATOM 684 C C . TYR A 1 89 ? -6.109 24.844 10.047 1 98.75 89 TYR A C 1
ATOM 686 O O . TYR A 1 89 ? -6.117 25.891 9.391 1 98.75 89 TYR A O 1
ATOM 694 N N . VAL A 1 90 ? -7.215 24.047 10.164 1 98.5 90 VAL A N 1
ATOM 695 C CA . VAL A 1 90 ? -8.469 24.328 9.469 1 98.5 90 VAL A CA 1
ATOM 696 C C . VAL A 1 90 ? -9.578 24.578 10.484 1 98.5 90 VAL A C 1
ATOM 698 O O . VAL A 1 90 ? -9.766 23.781 11.414 1 98.5 90 VAL A O 1
ATOM 701 N N . VAL A 1 91 ? -10.266 25.672 10.328 1 98.31 91 VAL A N 1
ATOM 702 C CA . VAL A 1 91 ? -11.414 26.016 11.164 1 98.31 91 VAL A CA 1
ATOM 703 C C . VAL A 1 91 ? -12.641 26.25 10.281 1 98.31 91 VAL A C 1
ATOM 705 O O . VAL A 1 91 ? -12.648 27.141 9.438 1 98.31 91 VAL A O 1
ATOM 708 N N . ASP A 1 92 ? -13.633 25.438 10.438 1 97.06 92 ASP A N 1
ATOM 709 C CA . ASP A 1 92 ? -14.891 25.562 9.711 1 97.06 92 ASP A CA 1
ATOM 710 C C . ASP A 1 92 ? -14.656 25.562 8.203 1 97.06 92 ASP A C 1
ATOM 712 O O . ASP A 1 92 ? -15.188 26.422 7.492 1 97.06 92 ASP A O 1
ATOM 716 N N . GLY A 1 93 ? -13.781 24.734 7.789 1 95.88 93 GLY A N 1
ATOM 717 C CA . GLY A 1 93 ? -13.539 24.531 6.371 1 95.88 93 GLY A CA 1
ATOM 718 C C . GLY A 1 93 ? -12.609 25.578 5.773 1 95.88 93 GLY A C 1
ATOM 719 O O . GLY A 1 93 ? -12.32 25.547 4.574 1 95.88 93 GLY A O 1
ATOM 720 N N . LYS A 1 94 ? -12.164 26.5 6.684 1 98 94 LYS A N 1
ATOM 721 C CA . LYS A 1 94 ? -11.234 27.516 6.219 1 98 94 LYS A CA 1
ATOM 722 C C . LYS A 1 94 ? -9.82 27.234 6.703 1 98 94 LYS A C 1
ATOM 724 O O . LYS A 1 94 ? -9.602 26.984 7.891 1 98 94 LYS A O 1
ATOM 729 N N . VAL A 1 95 ? -8.883 27.281 5.766 1 98.06 95 VAL A N 1
ATOM 730 C CA . VAL A 1 95 ? -7.477 27.094 6.117 1 98.06 95 VAL A CA 1
ATOM 731 C C . VAL A 1 95 ? -6.953 28.359 6.801 1 98.06 95 VAL A C 1
ATOM 733 O O . VAL A 1 95 ? -6.93 29.438 6.199 1 98.06 95 VAL A O 1
ATOM 736 N N . LYS A 1 96 ? -6.555 28.203 7.961 1 98.56 96 LYS A N 1
ATOM 737 C CA . LYS A 1 96 ? -6 29.328 8.711 1 98.56 96 LYS A CA 1
ATOM 738 C C . LYS A 1 96 ? -4.477 29.359 8.617 1 98.56 96 LYS A C 1
ATOM 740 O O . LYS A 1 96 ? -3.869 30.422 8.594 1 98.56 96 LYS A O 1
ATOM 745 N N . VAL A 1 97 ? -3.895 28.25 8.719 1 98.5 97 VAL A N 1
ATOM 746 C CA . VAL A 1 97 ? -2.451 28.094 8.586 1 98.5 97 VAL A CA 1
ATOM 747 C C . VAL A 1 97 ? -2.146 26.953 7.617 1 98.5 97 VAL A C 1
ATOM 749 O O . VAL A 1 97 ? -2.822 25.922 7.629 1 98.5 97 VAL A O 1
ATOM 752 N N . LEU A 1 98 ? -1.188 27.141 6.758 1 98.62 98 LEU A N 1
ATOM 753 C CA . LEU A 1 98 ? -0.646 26.094 5.883 1 98.62 98 LEU A CA 1
ATOM 754 C C . LEU A 1 98 ? 0.877 26.141 5.863 1 98.62 98 LEU A C 1
ATOM 756 O O . LEU A 1 98 ? 1.465 27.156 5.473 1 98.62 98 LEU A O 1
ATOM 760 N N . ASN A 1 99 ? 1.539 25.156 6.375 1 98.69 99 ASN A N 1
ATOM 761 C CA . ASN A 1 99 ? 2.988 25 6.344 1 98.69 99 ASN A CA 1
ATOM 762 C C . ASN A 1 99 ? 3.406 23.922 5.348 1 98.69 99 ASN A C 1
ATOM 764 O O . ASN A 1 9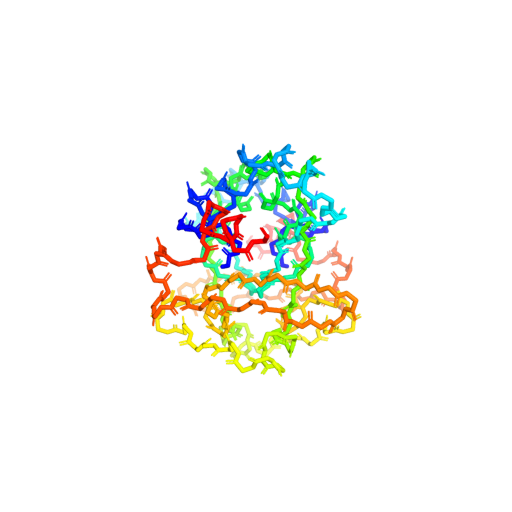9 ? 2.98 22.766 5.461 1 98.69 99 ASN A O 1
ATOM 768 N N . VAL A 1 100 ? 4.23 24.266 4.402 1 98.62 100 VAL A N 1
ATOM 769 C CA . VAL A 1 100 ? 4.668 23.328 3.373 1 98.62 100 VAL A CA 1
ATOM 770 C C . VAL A 1 100 ? 6.191 23.203 3.408 1 98.62 100 VAL A C 1
ATOM 772 O O . VAL A 1 100 ? 6.906 24.203 3.379 1 98.62 100 VAL A O 1
ATOM 775 N N . GLU A 1 101 ? 6.656 22.016 3.521 1 98.62 101 GLU A N 1
ATOM 776 C CA . GLU A 1 101 ? 8.102 21.781 3.459 1 98.62 101 GLU A CA 1
ATOM 777 C C . GLU A 1 101 ? 8.648 22.078 2.068 1 98.62 101 GLU A C 1
ATOM 779 O O . GLU A 1 101 ? 7.969 21.859 1.064 1 98.62 101 GLU A O 1
ATOM 784 N N . LYS A 1 102 ? 9.898 22.5 2.094 1 96.44 102 LYS A N 1
ATOM 785 C CA . LYS A 1 102 ? 10.516 22.891 0.831 1 96.44 102 LYS A CA 1
ATOM 786 C C . LYS A 1 102 ? 10.891 21.672 -0 1 96.44 102 LYS A C 1
ATOM 788 O O . LYS A 1 102 ? 10.938 21.734 -1.23 1 96.44 102 LYS A O 1
ATOM 793 N N . ALA A 1 103 ? 11.18 20.625 0.646 1 94.62 103 ALA A N 1
ATOM 794 C CA . ALA A 1 103 ? 11.586 19.391 -0.028 1 94.62 103 ALA A CA 1
ATOM 795 C C . ALA A 1 103 ? 11.031 18.172 0.689 1 94.62 103 ALA A C 1
ATOM 797 O O . ALA A 1 103 ? 10.734 18.219 1.884 1 94.62 103 ALA A O 1
ATOM 798 N N . PRO A 1 104 ? 10.922 17.078 -0.02 1 91.88 104 PRO A N 1
ATOM 799 C CA . PRO A 1 104 ? 10.336 15.859 0.546 1 91.88 104 PRO A CA 1
ATOM 800 C C . PRO A 1 104 ? 11.117 15.336 1.748 1 91.88 104 PRO A C 1
ATOM 802 O O . PRO A 1 104 ? 10.547 14.68 2.625 1 91.88 104 PRO A O 1
ATOM 805 N N . SER A 1 105 ? 12.367 15.602 1.796 1 90.94 105 SER A N 1
ATOM 806 C CA . SER A 1 105 ? 13.203 15.062 2.859 1 90.94 105 SER A CA 1
ATOM 807 C C . SER A 1 105 ? 13.203 15.977 4.082 1 90.94 105 SER A C 1
ATOM 809 O O . SER A 1 105 ? 13.711 15.609 5.141 1 90.94 105 SER A O 1
ATOM 811 N N . GLU A 1 106 ? 12.641 17.156 3.932 1 95.44 106 GLU A N 1
ATOM 812 C CA . GLU A 1 106 ? 12.711 18.141 5.008 1 95.44 106 GLU A CA 1
ATOM 813 C C . GLU A 1 106 ? 11.539 17.969 5.98 1 95.44 106 GLU A C 1
ATOM 815 O O . GLU A 1 106 ? 10.469 17.5 5.594 1 95.44 106 GLU A O 1
ATOM 820 N N . PHE A 1 107 ? 11.773 18.297 7.195 1 97.5 107 PHE A N 1
ATOM 821 C CA . PHE A 1 107 ? 10.828 18.328 8.305 1 97.5 107 PHE A CA 1
ATOM 822 C C . PHE A 1 107 ? 11.117 19.516 9.227 1 97.5 107 PHE A C 1
ATOM 824 O O . PHE A 1 107 ? 11.656 19.328 10.32 1 97.5 107 PHE A O 1
ATOM 831 N N . GLU A 1 108 ? 10.773 20.688 8.797 1 97.94 108 GLU A N 1
ATOM 832 C CA . GLU A 1 108 ? 11.133 21.906 9.516 1 97.94 108 GLU A CA 1
ATOM 833 C C . GLU A 1 108 ? 9.891 22.672 9.953 1 97.94 108 GLU A C 1
ATOM 835 O O . GLU A 1 108 ? 9.875 23.266 11.031 1 97.94 108 GLU A O 1
ATOM 840 N N . VAL A 1 109 ? 8.914 22.594 9.164 1 98.5 109 VAL A N 1
ATOM 841 C CA . VAL A 1 109 ? 7.836 23.531 9.445 1 98.5 109 VAL A CA 1
ATOM 842 C C . VAL A 1 109 ? 6.512 22.781 9.594 1 98.5 109 VAL A C 1
ATOM 844 O O . VAL A 1 109 ? 5.531 23.344 10.086 1 98.5 109 VAL A O 1
ATOM 847 N N . SER A 1 110 ? 6.391 21.547 9.219 1 98.56 110 SER A N 1
ATOM 848 C CA . SER A 1 110 ? 5.117 20.844 9.125 1 98.56 110 SER A CA 1
ATOM 849 C C . SER A 1 110 ? 4.832 20.047 10.398 1 98.56 110 SER A C 1
ATOM 851 O O . SER A 1 110 ? 3.766 19.438 10.531 1 98.56 110 SER A O 1
ATOM 853 N N . GLY A 1 111 ? 5.684 20.016 11.328 1 98.38 111 GLY A N 1
ATOM 854 C CA . GLY A 1 111 ? 5.582 19.172 12.508 1 98.38 111 GLY A CA 1
ATOM 855 C C . GLY A 1 111 ? 4.523 19.641 13.484 1 98.38 111 GLY A C 1
ATOM 856 O O . GLY A 1 111 ? 4.07 20.781 13.422 1 98.38 111 GLY A O 1
ATOM 857 N N . GLY A 1 112 ? 4.125 18.719 14.422 1 98.44 112 GLY A N 1
ATOM 858 C CA . GLY A 1 112 ? 3.094 18.984 15.414 1 98.44 112 GLY A CA 1
ATOM 859 C C . GLY A 1 112 ? 3.422 20.141 16.328 1 98.44 112 GLY A C 1
ATOM 860 O O . GLY A 1 112 ? 2.557 20.969 16.625 1 98.44 112 GLY A O 1
ATOM 861 N N . ASP A 1 113 ? 4.664 20.25 16.734 1 98.31 113 ASP A N 1
ATOM 862 C CA . ASP A 1 113 ? 5.051 21.328 17.641 1 98.31 113 ASP A CA 1
ATOM 863 C C . ASP A 1 113 ? 4.875 22.703 16.969 1 98.31 113 ASP A C 1
ATOM 865 O O . ASP A 1 113 ? 4.418 23.656 17.594 1 98.31 113 ASP A O 1
ATOM 869 N N . VAL A 1 114 ? 5.273 22.719 15.773 1 98.5 114 VAL A N 1
ATOM 870 C CA . VAL A 1 114 ? 5.23 23.984 15.062 1 98.5 114 VAL A CA 1
ATOM 871 C C . VAL A 1 114 ? 3.783 24.453 14.922 1 98.5 114 VAL A C 1
ATOM 873 O O . VAL A 1 114 ? 3.445 25.578 15.328 1 98.5 114 VAL A O 1
ATOM 876 N N . ILE A 1 115 ? 2.9 23.609 14.414 1 98.62 115 ILE A N 1
ATOM 877 C CA . ILE A 1 115 ? 1.536 24.047 14.133 1 98.62 115 ILE A CA 1
ATOM 878 C C . ILE A 1 115 ? 0.781 24.266 15.445 1 98.62 115 ILE A C 1
ATOM 880 O O . ILE A 1 115 ? -0.085 25.141 15.531 1 98.62 115 ILE A O 1
ATOM 884 N N . LEU A 1 116 ? 1.118 23.5 16.391 1 98.25 116 LEU A N 1
ATOM 885 C CA . LEU A 1 116 ? 0.527 23.719 17.703 1 98.25 116 LEU A CA 1
ATOM 886 C C . LEU A 1 116 ? 0.772 25.141 18.188 1 98.25 116 LEU A C 1
ATOM 888 O O . LEU A 1 116 ? -0.113 25.766 18.781 1 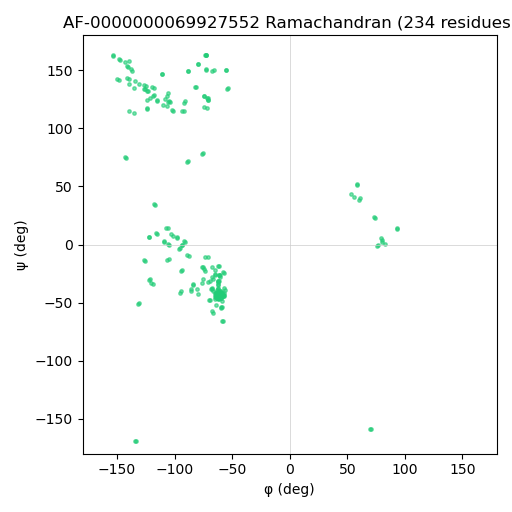98.25 116 LEU A O 1
ATOM 892 N N . GLY A 1 117 ? 1.919 25.641 17.938 1 98 117 GLY A N 1
ATOM 893 C CA . GLY A 1 117 ? 2.279 27 18.312 1 98 117 GLY A CA 1
ATOM 894 C C . GLY A 1 117 ? 1.576 28.047 17.484 1 98 117 GLY A C 1
ATOM 895 O O . GLY A 1 117 ? 1.628 29.25 17.812 1 98 117 GLY A O 1
ATOM 896 N N . GLN A 1 118 ? 0.954 27.641 16.484 1 98.38 118 GLN A N 1
ATOM 897 C CA . GLN A 1 118 ? 0.314 28.594 15.578 1 98.38 118 GLN A CA 1
ATOM 898 C C . GLN A 1 118 ? -1.201 28.594 15.766 1 98.38 118 GLN A C 1
ATOM 900 O O . GLN A 1 118 ? -1.92 29.281 15.031 1 98.38 118 GLN A O 1
ATOM 905 N N . ILE A 1 119 ? -1.701 27.797 16.672 1 96.62 119 ILE A N 1
ATOM 906 C CA . ILE A 1 119 ? -3.123 27.703 17 1 96.62 119 ILE A CA 1
ATOM 907 C C . ILE A 1 119 ? -3.447 28.625 18.172 1 96.62 119 ILE A C 1
ATOM 909 O O . ILE A 1 119 ? -2.707 28.672 19.156 1 96.62 119 ILE A O 1
ATOM 913 N N . GLY B 1 1 ? -3 -5.695 -4.754 1 93.75 1 GLY B N 1
ATOM 914 C CA . GLY B 1 1 ? -2.404 -4.551 -4.086 1 93.75 1 GLY B CA 1
ATOM 915 C C . GLY B 1 1 ? -2.031 -4.828 -2.641 1 93.75 1 GLY B C 1
ATOM 916 O O . GLY B 1 1 ? -2.721 -5.582 -1.95 1 93.75 1 GLY B O 1
ATOM 917 N N . ALA B 1 2 ? -0.922 -4.195 -2.154 1 96.12 2 ALA B N 1
ATOM 918 C CA . ALA B 1 2 ? -0.465 -4.332 -0.775 1 96.12 2 ALA B CA 1
ATOM 919 C C . ALA B 1 2 ? -1.585 -4.008 0.21 1 96.12 2 ALA B C 1
ATOM 921 O O . ALA B 1 2 ? -2.346 -3.061 0.002 1 96.12 2 ALA B O 1
ATOM 922 N N . PHE B 1 3 ? -1.77 -4.926 1.342 1 96.69 3 PHE B N 1
ATOM 923 C CA . PHE B 1 3 ? -2.654 -4.738 2.486 1 96.69 3 PHE B CA 1
ATOM 924 C C . PHE B 1 3 ? -4.105 -5.004 2.098 1 96.69 3 PHE B C 1
ATOM 926 O O . PHE B 1 3 ? -5 -4.938 2.943 1 96.69 3 PHE B O 1
ATOM 933 N N . THR B 1 4 ? -4.363 -5.34 0.817 1 94.19 4 THR B N 1
ATOM 934 C CA . THR B 1 4 ? -5.73 -5.688 0.444 1 94.19 4 THR B CA 1
ATOM 935 C C . THR B 1 4 ? -6.055 -7.121 0.856 1 94.19 4 THR B C 1
ATOM 937 O O . THR B 1 4 ? -5.148 -7.93 1.078 1 94.19 4 THR B O 1
ATOM 940 N N . GLY B 1 5 ? -7.305 -7.406 1.05 1 92.19 5 GLY B N 1
ATOM 941 C CA . GLY B 1 5 ? -7.816 -8.609 1.689 1 92.19 5 GLY B CA 1
ATOM 942 C C . GLY B 1 5 ? -7.379 -9.883 0.999 1 92.19 5 GLY B C 1
ATOM 943 O O . GLY B 1 5 ? -6.59 -10.656 1.55 1 92.19 5 GLY B O 1
ATOM 944 N N . VAL B 1 6 ? -7.805 -10.164 -0.266 1 91.75 6 VAL B N 1
ATOM 945 C CA . VAL B 1 6 ? -7.535 -11.422 -0.957 1 91.75 6 VAL B CA 1
ATOM 946 C C . VAL B 1 6 ? -6.027 -11.594 -1.142 1 91.75 6 VAL B C 1
ATOM 948 O O . VAL B 1 6 ? -5.5 -12.695 -0.979 1 91.75 6 VAL B O 1
ATOM 951 N N . CYS B 1 7 ? -5.34 -10.562 -1.412 1 95.38 7 CYS B N 1
ATOM 952 C CA . CYS B 1 7 ? -3.896 -10.609 -1.608 1 95.38 7 CYS B CA 1
ATOM 953 C C . CYS B 1 7 ? -3.188 -11.047 -0.333 1 95.38 7 CYS B C 1
ATOM 955 O O . CYS B 1 7 ? -2.26 -11.859 -0.38 1 95.38 7 CYS B O 1
ATOM 957 N N . SER B 1 8 ? -3.576 -10.555 0.76 1 95.75 8 SER B N 1
ATOM 958 C CA . SER B 1 8 ? -2.916 -10.766 2.043 1 95.75 8 SER B CA 1
ATOM 959 C C . SER B 1 8 ? -3.377 -12.07 2.689 1 95.75 8 SER B C 1
ATOM 961 O O . SER B 1 8 ? -2.592 -12.758 3.352 1 95.75 8 SER B O 1
ATOM 963 N N . ALA B 1 9 ? -4.641 -12.422 2.494 1 95.56 9 ALA B N 1
ATOM 964 C CA . ALA B 1 9 ? -5.223 -13.547 3.227 1 95.56 9 ALA B CA 1
ATOM 965 C C . ALA B 1 9 ? -5.121 -14.836 2.42 1 95.56 9 ALA B C 1
ATOM 967 O O . ALA B 1 9 ? -5.164 -15.938 2.982 1 95.56 9 ALA B O 1
ATOM 968 N N . GLN B 1 10 ? -4.969 -14.711 1.053 1 96.5 10 GLN B N 1
ATOM 969 C CA . GLN B 1 10 ? -5.051 -15.922 0.241 1 96.5 10 GLN B CA 1
ATOM 970 C C . GLN B 1 10 ? -3.885 -16 -0.742 1 96.5 10 GLN B C 1
ATOM 972 O O . GLN B 1 10 ? -3.15 -17 -0.761 1 96.5 10 GLN B O 1
ATOM 977 N N . HIS B 1 11 ? -3.664 -14.969 -1.47 1 98.06 11 HIS B N 1
ATOM 978 C CA . HIS B 1 11 ? -2.74 -15.047 -2.596 1 98.06 11 HIS B CA 1
ATOM 979 C C . HIS B 1 11 ? -1.311 -15.281 -2.119 1 98.06 11 HIS B C 1
ATOM 981 O O . HIS B 1 11 ? -0.736 -16.344 -2.359 1 98.06 11 HIS B O 1
ATOM 987 N N . VAL B 1 12 ? -0.769 -14.422 -1.315 1 97.94 12 VAL B N 1
ATOM 988 C CA . VAL B 1 12 ? 0.612 -14.523 -0.855 1 97.94 12 VAL B CA 1
ATOM 989 C C . VAL B 1 12 ? 0.779 -15.789 -0.009 1 97.94 12 VAL B C 1
ATOM 991 O O . VAL B 1 12 ? 1.703 -16.578 -0.231 1 97.94 12 VAL B O 1
ATOM 994 N N . PRO B 1 13 ? -0.167 -16.078 0.902 1 97.44 13 PRO B N 1
ATOM 995 C CA . PRO B 1 13 ? -0.01 -17.281 1.72 1 97.44 13 PRO B CA 1
ATOM 996 C C . PRO B 1 13 ? 0.003 -18.562 0.888 1 97.44 13 PRO B C 1
ATOM 998 O O . PRO B 1 13 ? 0.665 -19.531 1.257 1 97.44 13 PRO B O 1
ATOM 1001 N N . SER B 1 14 ? -0.675 -18.609 -0.2 1 98.25 14 SER B N 1
ATOM 1002 C CA . SER B 1 14 ? -0.687 -19.797 -1.039 1 98.25 14 SER B CA 1
ATOM 1003 C C . SER B 1 14 ? 0.694 -20.078 -1.623 1 98.25 14 SER B C 1
ATOM 1005 O O . SER B 1 14 ? 1.016 -21.219 -1.952 1 98.25 14 SER B O 1
ATOM 1007 N N . TYR B 1 15 ? 1.497 -19.047 -1.765 1 98.5 15 TYR B N 1
ATOM 1008 C CA . TYR B 1 15 ? 2.861 -19.219 -2.254 1 98.5 15 TYR B CA 1
ATOM 1009 C C . TYR B 1 15 ? 3.809 -19.562 -1.111 1 98.5 15 TYR B C 1
ATOM 1011 O O . TYR B 1 15 ? 4.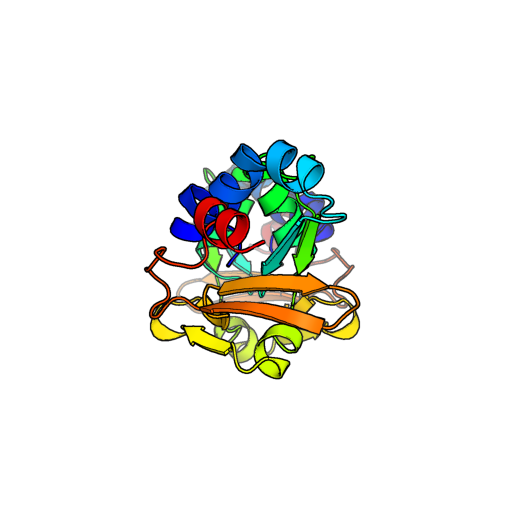688 -20.422 -1.262 1 98.5 15 TYR B O 1
ATOM 1019 N N . ARG B 1 16 ? 3.615 -18.953 -0.064 1 97.44 16 ARG B N 1
ATOM 1020 C CA . ARG B 1 16 ? 4.469 -19.203 1.093 1 97.44 16 ARG B CA 1
ATOM 1021 C C . ARG B 1 16 ? 4.367 -20.656 1.543 1 97.44 16 ARG B C 1
ATOM 1023 O O . ARG B 1 16 ? 5.383 -21.297 1.812 1 97.44 16 ARG B O 1
ATOM 1030 N N . LYS B 1 17 ? 3.182 -21.203 1.602 1 97.06 17 LYS B N 1
ATOM 1031 C CA . LYS B 1 17 ? 2.986 -22.562 2.1 1 97.06 17 LYS B CA 1
ATOM 1032 C C . LYS B 1 17 ? 3.607 -23.594 1.156 1 97.06 17 LYS B C 1
ATOM 1034 O O . LYS B 1 17 ? 3.891 -24.719 1.56 1 97.06 17 LYS B O 1
ATOM 1039 N N . ASN B 1 18 ? 3.848 -23.188 -0.087 1 98.12 18 ASN B N 1
ATOM 1040 C CA . ASN B 1 18 ? 4.367 -24.125 -1.079 1 98.12 18 ASN B CA 1
ATOM 1041 C C . ASN B 1 18 ? 5.836 -23.844 -1.396 1 98.12 18 ASN B C 1
ATOM 1043 O O . ASN B 1 18 ? 6.375 -24.375 -2.371 1 98.12 18 ASN B O 1
ATOM 1047 N N . ILE B 1 19 ? 6.465 -23.078 -0.604 1 98.25 19 ILE B N 1
ATOM 1048 C CA . ILE B 1 19 ? 7.777 -22.547 -0.958 1 98.25 19 ILE B CA 1
ATOM 1049 C C . ILE B 1 19 ? 8.758 -23.703 -1.15 1 98.25 19 ILE B C 1
ATOM 1051 O O . ILE B 1 19 ? 9.562 -23.688 -2.09 1 98.25 19 ILE B O 1
ATOM 1055 N N . ASP B 1 20 ? 8.75 -24.734 -0.35 1 98.12 20 ASP B N 1
ATOM 1056 C CA . ASP B 1 20 ? 9.664 -25.875 -0.456 1 98.12 20 ASP B CA 1
ATOM 1057 C C . ASP B 1 20 ? 9.383 -26.688 -1.723 1 98.12 20 ASP B C 1
ATOM 1059 O O . ASP B 1 20 ? 10.312 -27.203 -2.352 1 98.12 20 ASP B O 1
ATOM 1063 N N . LYS B 1 21 ? 8.172 -26.781 -1.989 1 98.56 21 LYS B N 1
ATOM 1064 C CA . LYS B 1 21 ? 7.828 -27.5 -3.215 1 98.56 21 LYS B CA 1
ATOM 1065 C C . LYS B 1 21 ? 8.352 -26.766 -4.445 1 98.56 21 LYS B C 1
ATOM 1067 O O . LYS B 1 21 ? 8.805 -27.391 -5.402 1 98.56 21 LYS B O 1
ATOM 1072 N N . PHE B 1 22 ? 8.211 -25.422 -4.441 1 98.5 22 PHE B N 1
ATOM 1073 C CA . PHE B 1 22 ? 8.773 -24.641 -5.539 1 98.5 22 PHE B CA 1
ATOM 1074 C C . PHE B 1 22 ? 10.273 -24.875 -5.648 1 98.5 22 PHE B C 1
ATOM 1076 O O . PHE B 1 22 ? 10.797 -25.078 -6.746 1 98.5 22 PHE B O 1
ATOM 1083 N N . LYS B 1 23 ? 10.914 -24.875 -4.582 1 97.62 23 LYS B N 1
ATOM 1084 C CA . LYS B 1 23 ? 12.352 -25.141 -4.57 1 97.62 23 LYS B CA 1
ATOM 1085 C C . LYS B 1 23 ? 12.656 -26.531 -5.102 1 97.62 23 LYS B C 1
ATOM 1087 O O . LYS B 1 23 ? 13.602 -26.719 -5.871 1 97.62 23 LYS B O 1
ATOM 1092 N N . GLY B 1 24 ? 11.945 -27.406 -4.668 1 98.12 24 GLY B N 1
ATOM 1093 C CA . GLY B 1 24 ? 12.117 -28.781 -5.125 1 98.12 24 GLY B CA 1
ATOM 1094 C C . GLY B 1 24 ? 11.969 -28.938 -6.629 1 98.12 24 GLY B C 1
ATOM 1095 O O . GLY B 1 24 ? 12.547 -29.844 -7.223 1 98.12 24 GLY B O 1
ATOM 1096 N N . LYS B 1 25 ? 11.281 -28.031 -7.23 1 97.94 25 LYS B N 1
ATOM 1097 C CA . LYS B 1 25 ? 11.062 -28.078 -8.672 1 97.94 25 LYS B CA 1
ATOM 1098 C C . LYS B 1 25 ? 12.109 -27.25 -9.414 1 97.94 25 LYS B C 1
ATOM 1100 O O . LYS B 1 25 ? 12.039 -27.078 -10.633 1 97.94 25 LYS B O 1
ATOM 1105 N N . GLY B 1 26 ? 12.969 -26.656 -8.672 1 97.81 26 GLY B N 1
ATOM 1106 C CA . GLY B 1 26 ? 14.07 -25.922 -9.289 1 97.81 26 GLY B CA 1
ATOM 1107 C C . GLY B 1 26 ? 13.773 -24.453 -9.484 1 97.81 26 GLY B C 1
ATOM 1108 O O . GLY B 1 26 ? 14.445 -23.781 -10.273 1 97.81 26 GLY B O 1
ATOM 1109 N N . ILE B 1 27 ? 12.789 -23.969 -8.898 1 98.5 27 ILE B N 1
ATOM 1110 C CA . ILE B 1 27 ? 12.453 -22.547 -8.992 1 98.5 27 ILE B CA 1
ATOM 1111 C C . ILE B 1 27 ? 13.469 -21.719 -8.211 1 98.5 27 ILE B C 1
ATOM 1113 O O . ILE B 1 27 ? 13.688 -21.969 -7.02 1 98.5 27 ILE B O 1
ATOM 1117 N N . ASP B 1 28 ? 14.07 -20.75 -8.859 1 98.25 28 ASP B N 1
ATOM 1118 C CA . ASP B 1 28 ? 15.109 -19.922 -8.25 1 98.25 28 ASP B CA 1
ATOM 1119 C C . ASP B 1 28 ? 14.492 -18.828 -7.379 1 98.25 28 ASP B C 1
ATOM 1121 O O . ASP B 1 28 ? 15.016 -18.5 -6.309 1 98.25 28 ASP B O 1
ATOM 1125 N N . HIS B 1 29 ? 13.391 -18.266 -7.824 1 98.31 29 HIS B N 1
ATOM 1126 C CA . HIS B 1 29 ? 12.789 -17.125 -7.141 1 98.31 29 HIS B CA 1
ATOM 1127 C C . HIS B 1 29 ? 11.266 -17.25 -7.113 1 98.31 29 HIS B C 1
ATOM 1129 O O . HIS B 1 29 ? 10.656 -17.672 -8.094 1 98.31 29 HIS B O 1
ATOM 1135 N N . VAL B 1 30 ? 10.672 -16.953 -6.055 1 98.69 30 VAL B N 1
ATOM 1136 C CA . VAL B 1 30 ? 9.25 -16.641 -5.938 1 98.69 30 VAL B CA 1
ATOM 1137 C C . VAL B 1 30 ? 9.07 -15.164 -5.633 1 98.69 30 VAL B C 1
ATOM 1139 O O . VAL B 1 30 ? 9.562 -14.664 -4.617 1 98.69 30 VAL B O 1
ATOM 1142 N N . ILE B 1 31 ? 8.352 -14.461 -6.555 1 98.69 31 ILE B N 1
ATOM 1143 C CA . ILE B 1 31 ? 8.32 -13 -6.531 1 98.69 31 ILE B CA 1
ATOM 1144 C C . ILE B 1 31 ? 6.879 -12.516 -6.449 1 98.69 31 ILE B C 1
ATOM 1146 O O . ILE B 1 31 ? 5.996 -13.047 -7.125 1 98.69 31 ILE B O 1
ATOM 1150 N N . CYS B 1 32 ? 6.613 -11.609 -5.566 1 98.69 32 CYS B N 1
ATOM 1151 C CA . CYS B 1 32 ? 5.367 -10.852 -5.508 1 98.69 32 CYS B CA 1
ATOM 1152 C C . CYS B 1 32 ? 5.574 -9.43 -6.016 1 98.69 32 CYS B C 1
ATOM 1154 O O . CYS B 1 32 ? 6.449 -8.711 -5.531 1 98.69 32 CYS B O 1
ATOM 1156 N N . VAL B 1 33 ? 4.777 -9.07 -7.027 1 98.38 33 VAL B N 1
ATOM 1157 C CA . VAL B 1 33 ? 4.809 -7.711 -7.551 1 98.38 33 VAL B CA 1
ATOM 1158 C C . VAL B 1 33 ? 3.434 -7.066 -7.383 1 98.38 33 VAL B C 1
ATOM 1160 O O . VAL B 1 33 ? 2.406 -7.707 -7.613 1 98.38 33 VAL B O 1
ATOM 1163 N N . ALA B 1 34 ? 3.385 -5.848 -6.93 1 97.75 34 ALA B N 1
ATOM 1164 C CA . ALA B 1 34 ? 2.148 -5.078 -6.805 1 97.75 34 ALA B CA 1
ATOM 1165 C C . ALA B 1 34 ? 2.371 -3.619 -7.188 1 97.75 34 ALA B C 1
ATOM 1167 O O . ALA B 1 34 ? 3.502 -3.127 -7.156 1 97.75 34 ALA B O 1
ATOM 1168 N N . VAL B 1 35 ? 1.247 -2.961 -7.645 1 96.75 35 VAL B N 1
ATOM 1169 C CA . VAL B 1 35 ? 1.318 -1.536 -7.953 1 96.75 35 VAL B CA 1
ATOM 1170 C C . VAL B 1 35 ? 1.32 -0.727 -6.66 1 96.75 35 VAL B C 1
ATOM 1172 O O . VAL B 1 35 ? 0.297 -0.153 -6.277 1 96.75 35 VAL B O 1
ATOM 1175 N N . ASN B 1 36 ? 2.379 -0.637 -5.992 1 97.12 36 ASN B N 1
ATOM 1176 C CA . ASN B 1 36 ? 2.711 0.087 -4.77 1 97.12 36 ASN B CA 1
ATOM 1177 C C . ASN B 1 36 ? 4.168 0.543 -4.77 1 97.12 36 ASN B C 1
ATOM 1179 O O . ASN B 1 36 ? 4.984 0.032 -5.539 1 97.12 36 ASN B O 1
ATOM 1183 N N . ASP B 1 37 ? 4.477 1.493 -4.02 1 95.94 37 ASP B N 1
ATOM 1184 C CA . ASP B 1 37 ? 5.871 1.889 -3.844 1 95.94 37 ASP B CA 1
ATOM 1185 C C . ASP B 1 37 ? 6.629 0.868 -3 1 95.94 37 ASP B C 1
ATOM 1187 O O . ASP B 1 37 ? 6.02 0.032 -2.33 1 95.94 37 ASP B O 1
ATOM 1191 N N . PRO B 1 38 ? 8.023 0.92 -3.055 1 96.62 38 PRO B N 1
ATOM 1192 C CA . PRO B 1 38 ? 8.82 -0.111 -2.383 1 96.62 38 PRO B CA 1
ATOM 1193 C C . PRO B 1 38 ? 8.68 -0.063 -0.863 1 96.62 38 PRO B C 1
ATOM 1195 O O . PRO B 1 38 ? 8.812 -1.091 -0.195 1 96.62 38 PRO B O 1
ATOM 1198 N N . TYR B 1 39 ? 8.438 1.057 -0.248 1 96.12 39 TYR B N 1
ATOM 1199 C CA . TYR B 1 39 ? 8.312 1.174 1.201 1 96.12 39 TYR B CA 1
ATOM 1200 C C . TYR B 1 39 ? 7.039 0.498 1.698 1 96.12 39 TYR B C 1
ATOM 1202 O O . TYR B 1 39 ? 7.07 -0.26 2.67 1 96.12 39 TYR B O 1
ATOM 1210 N N . THR B 1 40 ? 5.926 0.805 1.014 1 97.44 40 THR B N 1
ATOM 1211 C CA . THR B 1 40 ? 4.672 0.125 1.32 1 97.44 40 THR B CA 1
ATOM 1212 C C . THR B 1 40 ? 4.82 -1.385 1.153 1 97.44 40 THR B C 1
ATOM 1214 O O . THR B 1 40 ? 4.391 -2.154 2.016 1 97.44 40 THR B O 1
ATOM 1217 N N . MET B 1 41 ? 5.445 -1.773 0.077 1 97.94 41 MET B N 1
ATOM 1218 C CA . MET B 1 41 ? 5.641 -3.199 -0.167 1 97.94 41 MET B CA 1
ATOM 1219 C C . MET B 1 41 ? 6.418 -3.846 0.973 1 97.94 41 MET B C 1
ATOM 1221 O O . MET B 1 41 ? 6.07 -4.938 1.43 1 97.94 41 MET B O 1
ATOM 1225 N N . ASN B 1 42 ? 7.52 -3.223 1.349 1 97.25 42 ASN B N 1
ATOM 1226 C CA . ASN B 1 42 ? 8.328 -3.752 2.439 1 97.25 42 ASN B CA 1
ATOM 1227 C C . ASN B 1 42 ? 7.535 -3.834 3.74 1 97.25 42 ASN B C 1
ATOM 1229 O O . ASN B 1 42 ? 7.602 -4.84 4.449 1 97.25 42 ASN B O 1
ATOM 1233 N N . GLY B 1 43 ? 6.793 -2.768 4.082 1 96.81 43 GLY B N 1
ATOM 1234 C CA . GLY B 1 43 ? 5.938 -2.791 5.258 1 96.81 43 GLY B CA 1
ATOM 1235 C C . GLY B 1 43 ? 4.91 -3.906 5.227 1 96.81 43 GLY B C 1
ATOM 1236 O O . GLY B 1 43 ? 4.668 -4.562 6.246 1 96.81 43 GLY B O 1
ATOM 1237 N N . TRP B 1 44 ? 4.297 -4.098 4.082 1 98.06 44 TRP B N 1
ATOM 1238 C CA . TRP B 1 44 ? 3.297 -5.145 3.914 1 98.06 44 TRP B CA 1
ATOM 1239 C C . TRP B 1 44 ? 3.924 -6.527 4.066 1 98.06 44 TRP B C 1
ATOM 1241 O O . TRP B 1 44 ? 3.4 -7.379 4.789 1 98.06 44 TRP B O 1
ATOM 1251 N N . ALA B 1 45 ? 5.062 -6.762 3.414 1 97.81 45 ALA B N 1
ATOM 1252 C CA . ALA B 1 45 ? 5.762 -8.039 3.5 1 97.81 45 ALA B CA 1
ATOM 1253 C C . ALA B 1 45 ? 6.098 -8.383 4.949 1 97.81 45 ALA B C 1
ATOM 1255 O O . ALA B 1 45 ? 5.988 -9.539 5.359 1 97.81 45 ALA B O 1
ATOM 1256 N N . GLU B 1 46 ? 6.547 -7.379 5.715 1 96.69 46 GLU B N 1
ATOM 1257 C CA . GLU B 1 46 ? 6.84 -7.562 7.133 1 96.69 46 GLU B CA 1
ATOM 1258 C C . GLU B 1 46 ? 5.582 -7.941 7.91 1 96.69 46 GLU B C 1
ATOM 1260 O O . GLU B 1 46 ? 5.602 -8.867 8.719 1 96.69 46 GLU B O 1
ATOM 1265 N N . LYS B 1 47 ? 4.523 -7.258 7.68 1 95.94 47 LYS B N 1
ATOM 1266 C CA . LYS B 1 47 ? 3.268 -7.473 8.391 1 95.94 47 LYS B CA 1
ATOM 1267 C C . LYS B 1 47 ? 2.77 -8.906 8.203 1 95.94 47 LYS B C 1
ATOM 1269 O O . LYS B 1 47 ? 2.295 -9.531 9.148 1 95.94 47 LYS B O 1
ATOM 1274 N N . ILE B 1 48 ? 2.846 -9.359 6.969 1 96.06 48 ILE B N 1
ATOM 1275 C CA . ILE B 1 48 ? 2.279 -10.68 6.699 1 96.06 48 ILE B CA 1
ATOM 1276 C C . ILE B 1 48 ? 3.355 -11.75 6.879 1 96.06 48 ILE B C 1
ATOM 1278 O O . ILE B 1 48 ? 3.133 -12.922 6.559 1 96.06 48 ILE B O 1
ATOM 1282 N N . GLU B 1 49 ? 4.582 -11.398 7.285 1 95.44 49 GLU B N 1
ATOM 1283 C CA . GLU B 1 49 ? 5.672 -12.305 7.637 1 95.44 49 GLU B CA 1
ATOM 1284 C C . GLU B 1 49 ? 6.031 -13.219 6.469 1 95.44 49 GLU B C 1
ATOM 1286 O O . GLU B 1 49 ? 6.133 -14.438 6.637 1 95.44 49 GLU B O 1
ATOM 1291 N N . ALA B 1 50 ? 6.262 -12.656 5.332 1 96 50 ALA B N 1
ATOM 1292 C CA . ALA B 1 50 ? 6.488 -13.461 4.137 1 96 50 ALA B CA 1
ATOM 1293 C C . ALA B 1 50 ? 7.84 -13.141 3.506 1 96 50 ALA B C 1
ATOM 1295 O O . ALA B 1 50 ? 8.227 -13.758 2.508 1 96 50 ALA B O 1
ATOM 1296 N N . LYS B 1 51 ? 8.656 -12.352 4.113 1 95.31 51 LYS B N 1
ATOM 1297 C CA . LYS B 1 51 ? 9.891 -11.844 3.512 1 95.31 51 LYS B CA 1
ATOM 1298 C C . LYS B 1 51 ? 10.961 -12.93 3.455 1 95.31 51 LYS B C 1
ATOM 1300 O O . LYS B 1 51 ? 11.922 -12.82 2.695 1 95.31 51 LYS B O 1
ATOM 1305 N N . ASP B 1 52 ? 10.898 -13.922 4.203 1 95.12 52 ASP B N 1
ATOM 1306 C CA . ASP B 1 52 ? 11.891 -14.992 4.273 1 95.12 52 ASP B CA 1
ATOM 1307 C C . ASP B 1 52 ? 11.758 -15.938 3.086 1 95.12 52 ASP B C 1
ATOM 1309 O O . ASP B 1 52 ? 12.695 -16.672 2.762 1 95.12 52 ASP B O 1
ATOM 1313 N N . ALA B 1 53 ? 10.648 -15.938 2.438 1 95.88 53 ALA B N 1
ATOM 1314 C CA . ALA B 1 53 ? 10.359 -16.969 1.438 1 95.88 53 ALA B CA 1
ATOM 1315 C C . ALA B 1 53 ? 10.086 -16.344 0.074 1 95.88 53 ALA B C 1
ATOM 1317 O O . ALA B 1 53 ? 10.336 -16.953 -0.962 1 95.88 53 ALA B O 1
ATOM 1318 N N . ILE B 1 54 ? 9.555 -15.117 0.057 1 98.25 54 ILE B N 1
ATOM 1319 C CA . ILE B 1 54 ? 9.062 -14.469 -1.154 1 98.25 54 ILE B CA 1
ATOM 1320 C C . ILE B 1 54 ? 9.711 -13.094 -1.306 1 98.25 54 ILE B C 1
ATOM 1322 O O . ILE B 1 54 ? 9.844 -12.359 -0.329 1 98.25 54 ILE B O 1
ATOM 1326 N N . GLU B 1 55 ? 10.164 -12.812 -2.482 1 98.31 55 GLU B N 1
ATOM 1327 C CA . GLU B 1 55 ? 10.648 -11.469 -2.793 1 98.31 55 GLU B CA 1
ATOM 1328 C C . GLU B 1 55 ? 9.5 -10.531 -3.141 1 98.31 55 GLU B C 1
ATOM 13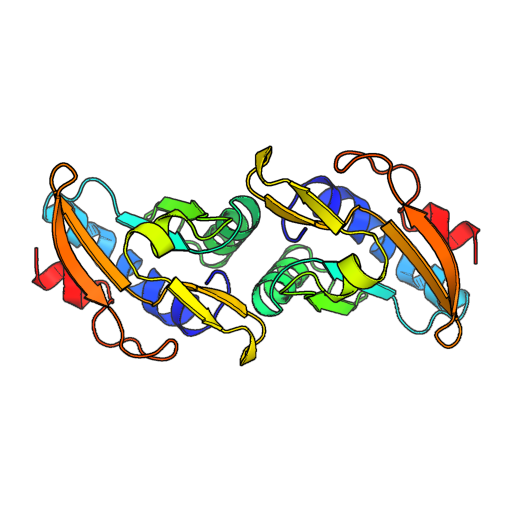30 O O . GLU B 1 55 ? 8.578 -10.914 -3.861 1 98.31 55 GLU B O 1
ATOM 1335 N N . PHE B 1 56 ? 9.547 -9.328 -2.582 1 98.5 56 PHE B N 1
ATOM 1336 C CA . PHE B 1 56 ? 8.5 -8.352 -2.828 1 98.5 56 PHE B CA 1
ATOM 1337 C C . PHE B 1 56 ? 9.055 -7.141 -3.578 1 98.5 56 PHE B C 1
ATOM 1339 O O . PHE B 1 56 ? 10.039 -6.539 -3.15 1 98.5 56 PHE B O 1
ATOM 1346 N N . TYR B 1 57 ? 8.445 -6.828 -4.773 1 97.75 57 TYR B N 1
ATOM 1347 C CA . TYR B 1 57 ? 8.852 -5.684 -5.582 1 97.75 57 TYR B CA 1
ATOM 1348 C C . TYR B 1 57 ? 7.668 -4.773 -5.875 1 97.75 57 TYR B C 1
ATOM 1350 O O . TYR B 1 57 ? 6.566 -5.25 -6.152 1 97.75 57 TYR B O 1
ATOM 1358 N N . GLY B 1 58 ? 7.922 -3.488 -5.738 1 97.56 58 GLY B N 1
ATOM 1359 C CA . GLY B 1 58 ? 6.902 -2.504 -6.066 1 97.56 58 GLY B CA 1
ATOM 1360 C C . GLY B 1 58 ? 6.973 -2.031 -7.508 1 97.56 58 GLY B C 1
ATOM 1361 O O . GLY B 1 58 ? 8.031 -1.607 -7.977 1 97.56 58 GLY B O 1
ATOM 1362 N N . ASP B 1 59 ? 5.906 -2.174 -8.242 1 96.94 59 ASP B N 1
ATOM 1363 C CA . ASP B 1 59 ? 5.676 -1.54 -9.539 1 96.94 59 ASP B CA 1
ATOM 1364 C C . ASP B 1 59 ? 5.004 -0.179 -9.375 1 96.94 59 ASP B C 1
ATOM 1366 O O . ASP B 1 59 ? 3.852 0.003 -9.766 1 96.94 59 ASP B O 1
ATOM 1370 N N . PHE B 1 60 ? 5.734 0.815 -8.867 1 92.94 60 PHE B N 1
ATOM 1371 C CA . PHE B 1 60 ? 5.188 1.995 -8.211 1 92.94 60 PHE B CA 1
ATOM 1372 C C . PHE B 1 60 ? 4.305 2.791 -9.164 1 92.94 60 PHE B C 1
ATOM 1374 O O . PHE B 1 60 ? 3.34 3.43 -8.742 1 92.94 60 PHE B O 1
ATOM 1381 N N . ASP B 1 61 ? 4.633 2.754 -10.484 1 92 61 ASP B N 1
ATOM 1382 C CA . ASP B 1 61 ? 3.83 3.547 -11.414 1 92 61 ASP B CA 1
ATOM 1383 C C . ASP B 1 61 ? 2.967 2.65 -12.297 1 92 61 ASP B C 1
ATOM 1385 O O . ASP B 1 61 ? 2.33 3.127 -13.234 1 92 61 ASP B O 1
ATOM 1389 N N . GLY B 1 62 ? 3.037 1.38 -12.055 1 95.69 62 GLY B N 1
ATOM 1390 C CA . GLY B 1 62 ? 2.195 0.421 -12.75 1 95.69 62 GLY B CA 1
ATOM 1391 C C . GLY B 1 62 ? 2.689 0.095 -14.148 1 95.69 62 GLY B C 1
ATOM 1392 O O . GLY B 1 62 ? 2.053 -0.668 -14.875 1 95.69 62 GLY B O 1
ATOM 1393 N N . SER B 1 63 ? 3.865 0.607 -14.57 1 95.44 63 SER B N 1
ATOM 1394 C CA . SER B 1 63 ? 4.328 0.486 -15.953 1 95.44 63 SER B CA 1
ATOM 1395 C C . SER B 1 63 ? 4.664 -0.96 -16.297 1 95.44 63 SER B C 1
ATOM 1397 O O . SER B 1 63 ? 4.453 -1.398 -17.438 1 95.44 63 SER B O 1
ATOM 1399 N N . PHE B 1 64 ? 5.266 -1.693 -15.328 1 96.62 64 PHE B N 1
ATOM 1400 C CA . PHE B 1 64 ? 5.582 -3.098 -15.57 1 96.62 64 PHE B CA 1
ATOM 1401 C C . PHE B 1 64 ? 4.32 -3.885 -15.898 1 96.62 64 PHE B C 1
ATOM 1403 O O . PHE B 1 64 ? 4.238 -4.523 -16.953 1 96.62 64 PHE B O 1
ATOM 1410 N N . ASN B 1 65 ? 3.27 -3.809 -15.023 1 97.19 65 ASN B N 1
ATOM 1411 C CA . ASN B 1 65 ? 2.021 -4.531 -15.25 1 97.19 65 ASN B CA 1
ATOM 1412 C C . ASN B 1 65 ? 1.313 -4.047 -16.516 1 97.19 65 ASN B C 1
ATOM 1414 O O . ASN B 1 65 ? 0.756 -4.852 -17.266 1 97.19 65 ASN B O 1
ATOM 1418 N N . LYS B 1 66 ? 1.343 -2.777 -16.688 1 95.56 66 LYS B N 1
ATOM 1419 C CA . LYS B 1 66 ? 0.74 -2.221 -17.891 1 95.56 66 LYS B CA 1
ATOM 1420 C C . LYS B 1 66 ? 1.404 -2.779 -19.156 1 95.56 66 LYS B C 1
ATOM 1422 O O . LYS B 1 66 ? 0.729 -3.07 -20.141 1 95.56 66 LYS B O 1
ATOM 1427 N N . SER B 1 67 ? 2.77 -2.898 -19.188 1 96.19 67 SER B N 1
ATOM 1428 C CA . SER B 1 67 ? 3.51 -3.41 -20.344 1 96.19 67 SER B CA 1
ATOM 1429 C C . SER B 1 67 ? 3.107 -4.844 -20.656 1 96.19 67 SER B C 1
ATOM 1431 O O . SER B 1 67 ? 3.336 -5.324 -21.781 1 96.19 67 SER B O 1
ATOM 1433 N N . LEU B 1 68 ? 2.48 -5.586 -19.719 1 96.31 68 LEU B N 1
ATOM 1434 C CA . LEU B 1 68 ? 2.027 -6.961 -19.891 1 96.31 68 LEU B CA 1
ATOM 1435 C C . LEU B 1 68 ? 0.523 -7.008 -20.141 1 96.31 68 LEU B C 1
ATOM 1437 O O . LEU B 1 68 ? -0.079 -8.086 -20.109 1 96.31 68 LEU B O 1
ATOM 1441 N N . ASP B 1 69 ? -0.088 -5.785 -20.312 1 97.12 69 ASP B N 1
ATOM 1442 C CA . ASP B 1 69 ? -1.524 -5.648 -20.531 1 97.12 69 ASP B CA 1
ATOM 1443 C C . ASP B 1 69 ? -2.316 -6.203 -19.344 1 97.12 69 ASP B C 1
ATOM 1445 O O . ASP B 1 69 ? -3.352 -6.844 -19.531 1 97.12 69 ASP B O 1
ATOM 1449 N N . LEU B 1 70 ? -1.802 -5.934 -18.156 1 97.81 70 LEU B N 1
ATOM 1450 C CA . LEU B 1 70 ? -2.418 -6.461 -16.953 1 97.81 70 LEU B CA 1
ATOM 1451 C C . LEU B 1 70 ? -2.949 -5.332 -16.078 1 97.81 70 LEU B C 1
ATOM 1453 O O . LEU B 1 70 ? -3.328 -5.559 -14.922 1 97.81 70 LEU B O 1
ATOM 1457 N N . GLY B 1 71 ? -2.939 -4.188 -16.641 1 97.31 71 GLY B N 1
ATOM 1458 C CA . GLY B 1 71 ? -3.447 -3.041 -15.906 1 97.31 71 GLY B CA 1
ATOM 1459 C C . GLY B 1 71 ? -4.957 -3.037 -15.773 1 97.31 71 GLY B C 1
ATOM 1460 O O . GLY B 1 71 ? -5.664 -3.51 -16.672 1 97.31 71 GLY B O 1
ATOM 1461 N N . ILE B 1 72 ? -5.477 -2.469 -14.734 1 96.31 72 ILE B N 1
ATOM 1462 C CA . ILE B 1 72 ? -6.906 -2.287 -14.5 1 96.31 72 ILE B CA 1
ATOM 1463 C C . ILE B 1 72 ? -7.141 -1.024 -13.672 1 96.31 72 ILE B C 1
ATOM 1465 O O . ILE B 1 72 ? -6.32 -0.674 -12.82 1 96.31 72 ILE B O 1
ATOM 1469 N N . ASP B 1 73 ? -8.188 -0.36 -14.008 1 95.88 73 ASP B N 1
ATOM 1470 C CA . ASP B 1 73 ? -8.547 0.833 -13.242 1 95.88 73 ASP B CA 1
ATOM 1471 C C . ASP B 1 73 ? -9.539 0.497 -12.133 1 95.88 73 ASP B C 1
ATOM 1473 O O . ASP B 1 73 ? -10.688 0.151 -12.398 1 95.88 73 ASP B O 1
ATOM 1477 N N . LEU B 1 74 ? -9.133 0.654 -10.867 1 94.88 74 LEU B N 1
ATOM 1478 C CA . LEU B 1 74 ? -9.969 0.376 -9.703 1 94.88 74 LEU B CA 1
ATOM 1479 C C . LEU B 1 74 ? -10.219 1.646 -8.891 1 94.88 74 LEU B C 1
ATOM 1481 O O . LEU B 1 74 ? -10.289 1.6 -7.664 1 94.88 74 LEU B O 1
ATOM 1485 N N . SER B 1 75 ? -10.312 2.715 -9.586 1 94.19 75 SER B N 1
ATOM 1486 C CA . SER B 1 75 ? -10.562 3.998 -8.938 1 94.19 75 SER B CA 1
ATOM 1487 C C . SER B 1 75 ? -11.906 4 -8.219 1 94.19 75 SER B C 1
ATOM 1489 O O . SER B 1 75 ? -12.055 4.641 -7.176 1 94.19 75 SER B O 1
ATOM 1491 N N . ALA B 1 76 ? -12.93 3.285 -8.773 1 92.5 76 ALA B N 1
ATOM 1492 C CA . ALA B 1 76 ? -14.242 3.197 -8.148 1 92.5 76 ALA B CA 1
ATOM 1493 C C . ALA B 1 76 ? -14.148 2.551 -6.77 1 92.5 76 ALA B C 1
ATOM 1495 O O . ALA B 1 76 ? -14.977 2.82 -5.895 1 92.5 76 ALA B O 1
ATOM 1496 N N . ALA B 1 77 ? -13.141 1.734 -6.559 1 90.38 77 ALA B N 1
ATOM 1497 C CA . ALA B 1 77 ? -12.914 1.073 -5.273 1 90.38 77 ALA B CA 1
ATOM 1498 C C . ALA B 1 77 ? -11.867 1.822 -4.449 1 90.38 77 ALA B C 1
ATOM 1500 O O . ALA B 1 77 ? -11.359 1.296 -3.459 1 90.38 77 ALA B O 1
ATOM 1501 N N . LEU B 1 78 ? -11.414 2.967 -4.918 1 90.81 78 LEU B N 1
ATOM 1502 C CA . LEU B 1 78 ? -10.492 3.865 -4.238 1 90.81 78 LEU B CA 1
ATOM 1503 C C . LEU B 1 78 ? -9.07 3.301 -4.262 1 90.81 78 LEU B C 1
ATOM 1505 O O . LEU B 1 78 ? -8.258 3.627 -3.396 1 90.81 78 LEU B O 1
ATOM 1509 N N . LEU B 1 79 ? -8.789 2.453 -5.195 1 93.38 79 LEU B N 1
ATOM 1510 C CA . LEU B 1 79 ? -7.477 1.826 -5.289 1 93.38 79 LEU B CA 1
ATOM 1511 C C . LEU B 1 79 ? -6.664 2.43 -6.43 1 93.38 79 LEU B C 1
ATOM 1513 O O . LEU B 1 79 ? -5.449 2.236 -6.5 1 93.38 79 LEU B O 1
ATOM 1517 N N . GLY B 1 80 ? -7.383 3.244 -7.332 1 92.75 80 GLY B N 1
ATOM 1518 C CA . GLY B 1 80 ? -6.684 3.787 -8.484 1 92.75 80 GLY B CA 1
ATOM 1519 C C . GLY B 1 80 ? -6.305 2.729 -9.508 1 92.75 80 GLY B C 1
ATOM 1520 O O . GLY B 1 80 ? -6.996 1.717 -9.641 1 92.75 80 GLY B O 1
ATOM 1521 N N . HIS B 1 81 ? -5.266 3.098 -10.359 1 93.94 81 HIS B N 1
ATOM 1522 C CA . HIS B 1 81 ? -4.746 2.141 -11.328 1 93.94 81 HIS B CA 1
ATOM 1523 C C . HIS B 1 81 ? -3.961 1.03 -10.641 1 93.94 81 HIS B C 1
ATOM 1525 O O . HIS B 1 81 ? -3.057 1.303 -9.852 1 93.94 81 HIS B O 1
ATOM 1531 N N . ARG B 1 82 ? -4.41 -0.154 -10.93 1 96.19 82 ARG B N 1
ATOM 1532 C CA . ARG B 1 82 ? -3.812 -1.341 -10.328 1 96.19 82 ARG B CA 1
ATOM 1533 C C . ARG B 1 82 ? -3.559 -2.42 -11.375 1 96.19 82 ARG B C 1
ATOM 1535 O O . ARG B 1 82 ? -3.449 -2.121 -12.562 1 96.19 82 ARG B O 1
ATOM 1542 N N . SER B 1 83 ? -3.23 -3.582 -10.867 1 96.94 83 SER B N 1
ATOM 1543 C CA . SER B 1 83 ? -3.047 -4.762 -11.703 1 96.94 83 SER B CA 1
ATOM 1544 C C . SER B 1 83 ? -4.152 -5.785 -11.469 1 96.94 83 SER B C 1
ATOM 1546 O O . SER B 1 83 ? -4.637 -5.938 -10.344 1 96.94 83 SER B O 1
ATOM 1548 N N . HIS B 1 84 ? -4.5 -6.492 -12.57 1 97.5 84 HIS B N 1
ATOM 1549 C CA . HIS B 1 84 ? -5.195 -7.754 -12.352 1 97.5 84 HIS B CA 1
ATOM 1550 C C . HIS B 1 84 ? -4.398 -8.672 -11.438 1 97.5 84 HIS B C 1
ATOM 1552 O O . HIS B 1 84 ? -3.17 -8.57 -11.359 1 97.5 84 HIS B O 1
ATOM 1558 N N . ARG B 1 85 ? -5.215 -9.461 -10.742 1 98.12 85 ARG B N 1
ATOM 1559 C CA . ARG B 1 85 ? -4.52 -10.531 -10.031 1 98.12 85 ARG B CA 1
ATOM 1560 C C . ARG B 1 85 ? -4.078 -11.625 -11 1 98.12 85 ARG B C 1
ATOM 1562 O O . ARG B 1 85 ? -4.871 -12.094 -11.812 1 98.12 85 ARG B O 1
ATOM 1569 N N . TRP B 1 86 ? -2.791 -11.961 -10.922 1 98.56 86 TRP B N 1
ATOM 1570 C CA . TRP B 1 86 ? -2.246 -12.906 -11.898 1 98.56 86 TRP B CA 1
ATOM 1571 C C . TRP B 1 86 ? -1.046 -13.648 -11.32 1 98.56 86 TRP B C 1
ATOM 1573 O O . TRP B 1 86 ? -0.546 -13.297 -10.25 1 98.56 86 TRP B O 1
ATOM 1583 N N . SER B 1 87 ? -0.642 -14.734 -11.898 1 98.69 87 SER B N 1
ATOM 1584 C CA . SER B 1 87 ? 0.606 -15.445 -11.648 1 98.69 87 SER B CA 1
ATOM 1585 C C . SER B 1 87 ? 1.248 -15.914 -12.953 1 98.69 87 SER B C 1
ATOM 1587 O O . SER B 1 87 ? 0.551 -16.156 -13.938 1 98.69 87 SER B O 1
ATOM 1589 N N . ALA B 1 88 ? 2.541 -16.016 -12.953 1 98.75 88 ALA B N 1
ATOM 1590 C CA . ALA B 1 88 ? 3.289 -16.438 -14.133 1 98.75 88 ALA B CA 1
ATOM 1591 C C . ALA B 1 88 ? 4.453 -17.344 -13.742 1 98.75 88 ALA B C 1
ATOM 1593 O O . ALA B 1 88 ? 5.047 -17.188 -12.672 1 98.75 88 ALA B O 1
ATOM 1594 N N . TYR B 1 89 ? 4.652 -18.297 -14.609 1 98.75 89 TYR B N 1
ATOM 1595 C CA . TYR B 1 89 ? 5.859 -19.109 -14.609 1 98.75 89 TYR B CA 1
ATOM 1596 C C . TYR B 1 89 ? 6.824 -18.672 -15.703 1 98.75 89 TYR B C 1
ATOM 1598 O O . TYR B 1 89 ? 6.496 -18.734 -16.891 1 98.75 89 TYR B O 1
ATOM 1606 N N . VAL B 1 90 ? 8 -18.188 -15.297 1 98.5 90 VAL B N 1
ATOM 1607 C CA . VAL B 1 90 ? 8.961 -17.578 -16.219 1 98.5 90 VAL B CA 1
ATOM 1608 C C . VAL B 1 90 ? 10.258 -18.375 -16.203 1 98.5 90 VAL B C 1
ATOM 1610 O O . VAL B 1 90 ? 10.812 -18.672 -15.141 1 98.5 90 VAL B O 1
ATOM 1613 N N . VAL B 1 91 ? 10.719 -18.766 -17.391 1 98.31 91 VAL B N 1
ATOM 1614 C CA . VAL B 1 91 ? 11.984 -19.469 -17.562 1 98.31 91 VAL B CA 1
ATOM 1615 C C . VAL B 1 91 ? 12.875 -18.703 -18.547 1 98.31 91 VAL B C 1
ATOM 1617 O O . VAL B 1 91 ? 12.508 -18.516 -19.703 1 98.31 91 VAL B O 1
ATOM 1620 N N . ASP B 1 92 ? 14 -18.25 -18.062 1 97.19 92 ASP B N 1
ATOM 1621 C CA . ASP B 1 92 ? 14.969 -17.531 -18.875 1 97.19 92 ASP B CA 1
ATOM 1622 C C . ASP B 1 92 ? 14.328 -16.359 -19.594 1 97.19 92 ASP B C 1
ATOM 1624 O O . ASP B 1 92 ? 14.516 -16.172 -20.812 1 97.19 92 ASP B O 1
ATOM 1628 N N . GLY B 1 93 ? 13.516 -15.648 -18.891 1 95.94 93 GLY B N 1
ATOM 1629 C CA . GLY B 1 93 ? 12.914 -14.422 -19.391 1 95.94 93 GLY B CA 1
ATOM 1630 C C . GLY B 1 93 ? 11.719 -14.672 -20.297 1 95.94 93 GLY B C 1
ATOM 1631 O O . GLY B 1 93 ? 11.117 -13.727 -20.812 1 95.94 93 GLY B O 1
ATOM 1632 N N . LYS B 1 94 ? 11.398 -16 -20.438 1 98 94 LYS B N 1
ATOM 1633 C CA . LYS B 1 94 ? 10.234 -16.344 -21.25 1 98 94 LYS B CA 1
ATOM 1634 C C . LYS B 1 94 ? 9.062 -16.797 -20.391 1 98 94 LYS B C 1
ATOM 1636 O O . LYS B 1 94 ? 9.227 -17.656 -19.516 1 98 94 LYS B O 1
ATOM 1641 N N . VAL B 1 95 ? 7.926 -16.156 -20.641 1 98.06 95 VAL B N 1
ATOM 1642 C CA . VAL B 1 95 ? 6.715 -16.547 -19.938 1 98.06 95 VAL B CA 1
ATOM 1643 C C . VAL B 1 95 ? 6.223 -17.891 -20.469 1 98.06 95 VAL B C 1
ATOM 1645 O O . VAL B 1 95 ? 5.875 -18.016 -21.641 1 98.06 95 VAL B O 1
ATOM 1648 N N . LYS B 1 96 ? 6.184 -18.875 -19.625 1 98.62 96 LYS B N 1
ATOM 1649 C CA . LYS B 1 96 ? 5.699 -20.203 -19.984 1 98.62 96 LYS B CA 1
ATOM 1650 C C . LYS B 1 96 ? 4.227 -20.359 -19.641 1 98.62 96 LYS B C 1
ATOM 1652 O O . LYS B 1 96 ? 3.486 -21.047 -20.359 1 98.62 96 LYS B O 1
ATOM 1657 N N . VAL B 1 97 ? 3.891 -19.828 -18.547 1 98.44 97 VAL B N 1
ATOM 1658 C CA . VAL B 1 97 ? 2.51 -19.844 -18.078 1 98.44 97 VAL B CA 1
ATOM 1659 C C . VAL B 1 97 ? 2.119 -18.453 -17.578 1 98.44 97 VAL B C 1
ATOM 1661 O O . VAL B 1 97 ? 2.92 -17.766 -16.922 1 98.44 97 VAL B O 1
ATOM 1664 N N . LEU B 1 98 ? 0.879 -18.062 -17.875 1 98.62 98 LEU B N 1
ATOM 1665 C CA . LEU B 1 98 ? 0.271 -16.844 -17.344 1 98.62 98 LEU B CA 1
ATOM 1666 C C . LEU B 1 98 ? -1.188 -17.094 -16.969 1 98.62 98 LEU B C 1
ATOM 1668 O O . LEU B 1 98 ? -2.002 -17.438 -17.828 1 98.62 98 LEU B O 1
ATOM 1672 N N . ASN B 1 99 ? -1.472 -17 -15.727 1 98.69 99 ASN B N 1
ATOM 1673 C CA . ASN B 1 99 ? -2.83 -17.094 -15.203 1 98.69 99 ASN B CA 1
ATOM 1674 C C . ASN B 1 99 ? -3.344 -15.742 -14.727 1 98.69 99 ASN B C 1
ATOM 1676 O O . ASN B 1 99 ? -2.734 -15.117 -13.859 1 98.69 99 ASN B O 1
ATOM 1680 N N . VAL B 1 100 ? -4.512 -15.312 -15.242 1 98.62 100 VAL B N 1
ATOM 1681 C CA . VAL B 1 100 ? -5.074 -14.016 -14.891 1 98.62 100 VAL B CA 1
ATOM 1682 C C . VAL B 1 100 ? -6.488 -14.195 -14.344 1 98.62 100 VAL B C 1
ATOM 1684 O O . VAL B 1 100 ? -7.328 -14.852 -14.969 1 98.62 100 VAL B O 1
ATOM 1687 N N . GLU B 1 101 ? -6.707 -13.703 -13.172 1 98.62 101 GLU B N 1
ATOM 1688 C CA . GLU B 1 101 ? -8.055 -13.742 -12.617 1 98.62 101 GLU B CA 1
ATOM 1689 C C . GLU B 1 101 ? -9.008 -12.859 -13.422 1 98.62 101 GLU B C 1
ATOM 1691 O O . GLU B 1 101 ? -8.609 -11.82 -13.945 1 98.62 101 GLU B O 1
ATOM 1696 N N . LYS B 1 102 ? -10.227 -13.242 -13.43 1 96.38 102 LYS B N 1
ATOM 1697 C CA . LYS B 1 102 ? -11.219 -12.531 -14.227 1 96.38 102 LYS B CA 1
ATOM 1698 C C . LYS B 1 102 ? -11.625 -11.219 -13.555 1 96.38 102 LYS B C 1
ATOM 1700 O O . LYS B 1 102 ? -12.023 -10.266 -14.227 1 96.38 102 LYS B O 1
ATOM 1705 N N . ALA B 1 103 ? -11.617 -11.242 -12.273 1 94.69 103 ALA B N 1
ATOM 1706 C CA . ALA B 1 103 ? -12.008 -10.055 -11.516 1 94.69 103 ALA B CA 1
ATOM 1707 C C . ALA B 1 103 ? -11.102 -9.859 -10.305 1 94.69 103 ALA B C 1
ATOM 1709 O O . ALA B 1 103 ? -10.492 -10.812 -9.812 1 94.69 103 ALA B O 1
ATOM 1710 N N . PRO B 1 104 ? -11.023 -8.625 -9.789 1 92.06 104 PRO B N 1
ATOM 1711 C CA . PRO B 1 104 ? -10.125 -8.312 -8.68 1 92.06 104 PRO B CA 1
ATOM 1712 C C . PRO B 1 104 ? -10.453 -9.102 -7.414 1 92.06 104 PRO B C 1
ATOM 1714 O O . PRO B 1 104 ? -9.562 -9.359 -6.598 1 92.06 104 PRO B O 1
ATOM 1717 N N . SER B 1 105 ? -11.664 -9.492 -7.281 1 91.12 105 SER B N 1
ATOM 1718 C CA . SER B 1 105 ? -12.086 -10.172 -6.062 1 91.12 105 SER B CA 1
ATOM 1719 C C . SER B 1 105 ? -11.883 -11.68 -6.172 1 91.12 105 SER B C 1
ATOM 1721 O O . SER B 1 105 ? -12 -12.406 -5.184 1 91.12 105 SER B O 1
ATOM 1723 N N . GLU B 1 106 ? -11.555 -12.141 -7.34 1 95.44 106 GLU B N 1
ATOM 1724 C CA . GLU B 1 106 ? -11.461 -13.578 -7.57 1 95.44 106 GLU B CA 1
ATOM 1725 C C . GLU B 1 106 ? -10.062 -14.102 -7.254 1 95.44 106 GLU B C 1
ATOM 1727 O O . GLU B 1 106 ? -9.078 -13.359 -7.367 1 95.44 106 GLU B O 1
ATOM 1732 N N . PHE B 1 107 ? -9.984 -15.305 -6.836 1 97.56 107 PHE B N 1
ATOM 1733 C CA . PHE B 1 107 ? -8.789 -16.078 -6.551 1 97.56 107 PHE B CA 1
ATOM 1734 C C . PHE B 1 107 ? -8.977 -17.547 -6.945 1 97.56 107 PHE B C 1
ATOM 1736 O O . PHE B 1 107 ? -9.156 -18.406 -6.086 1 97.56 107 PHE B O 1
ATOM 1743 N N . GLU B 1 108 ? -8.922 -17.828 -8.258 1 97.94 108 GLU B N 1
ATOM 1744 C CA . GLU B 1 108 ? -9.25 -19.156 -8.781 1 97.94 108 GLU B CA 1
ATOM 1745 C C . GLU B 1 108 ? -8.062 -19.766 -9.523 1 97.94 108 GLU B C 1
ATOM 1747 O O . GLU B 1 108 ? -7.828 -20.969 -9.445 1 97.94 108 GLU B O 1
ATOM 1752 N N . VAL B 1 109 ? -7.363 -18.891 -10.109 1 98.5 109 VAL B N 1
ATOM 1753 C CA . VAL B 1 109 ? -6.41 -19.5 -11.039 1 98.5 109 VAL B CA 1
ATOM 1754 C C . VAL B 1 109 ? -5 -19 -10.727 1 98.5 109 VAL B C 1
ATOM 1756 O O . VAL B 1 109 ? -4.016 -19.562 -11.203 1 98.5 109 VAL B O 1
ATOM 1759 N N . SER B 1 110 ? -4.781 -18.016 -9.969 1 98.62 110 SER B N 1
ATOM 1760 C CA . SER B 1 110 ? -3.492 -17.344 -9.797 1 98.62 110 SER B CA 1
ATOM 1761 C C . SER B 1 110 ? -2.752 -17.875 -8.578 1 98.62 110 SER B C 1
ATOM 1763 O O . SER B 1 110 ? -1.611 -17.484 -8.32 1 98.62 110 SER B O 1
ATOM 1765 N N . GLY B 1 111 ? -3.281 -18.734 -7.812 1 98.38 111 GLY B N 1
ATOM 1766 C CA . GLY B 1 111 ? -2.73 -19.203 -6.551 1 98.38 111 GLY B CA 1
ATOM 1767 C C . GLY B 1 111 ? -1.529 -20.109 -6.723 1 98.38 111 GLY B C 1
ATOM 1768 O O . GLY B 1 111 ? -1.29 -20.625 -7.812 1 98.38 111 GLY B O 1
ATOM 1769 N N . GLY B 1 112 ? -0.758 -20.281 -5.586 1 98.44 112 GLY B N 1
ATOM 1770 C CA . GLY B 1 112 ? 0.459 -21.078 -5.574 1 98.44 112 GLY B CA 1
ATOM 1771 C C . GLY B 1 112 ? 0.226 -22.531 -5.949 1 98.44 112 GLY B C 1
ATOM 1772 O O . GLY B 1 112 ? 1.006 -23.125 -6.707 1 98.44 112 GLY B O 1
ATOM 1773 N N . ASP B 1 113 ? -0.799 -23.109 -5.512 1 98.38 113 ASP B N 1
ATOM 1774 C CA . ASP B 1 113 ? -1.076 -24.5 -5.816 1 98.38 113 ASP B CA 1
ATOM 1775 C C . ASP B 1 113 ? -1.302 -24.703 -7.312 1 98.38 113 ASP B C 1
ATOM 1777 O O . ASP B 1 113 ? -0.838 -25.688 -7.891 1 98.38 113 ASP B O 1
ATOM 1781 N N . VAL B 1 114 ? -2.074 -23.812 -7.816 1 98.56 114 VAL B N 1
ATOM 1782 C CA . VAL B 1 114 ? -2.424 -23.938 -9.227 1 98.56 114 VAL B CA 1
ATOM 1783 C C . VAL B 1 114 ? -1.161 -23.891 -10.078 1 98.56 114 VAL B C 1
ATOM 1785 O O . VAL B 1 114 ? -0.896 -24.797 -10.875 1 98.56 114 VAL B O 1
ATOM 1788 N N . ILE B 1 115 ? -0.299 -22.828 -9.945 1 98.62 115 ILE B N 1
ATOM 1789 C CA . ILE B 1 115 ? 0.849 -22.641 -10.82 1 98.62 115 ILE B CA 1
ATOM 1790 C C . ILE B 1 115 ? 1.9 -23.719 -10.531 1 98.62 115 ILE B C 1
ATOM 1792 O O . ILE B 1 115 ? 2.617 -24.156 -11.438 1 98.62 115 ILE B O 1
ATOM 1796 N N . LEU B 1 116 ? 1.945 -24.125 -9.305 1 98.31 116 LEU B N 1
ATOM 1797 C CA . LEU B 1 116 ? 2.842 -25.234 -8.969 1 98.31 116 LEU B CA 1
ATOM 1798 C C . LEU B 1 116 ? 2.529 -26.469 -9.805 1 98.31 116 LEU B C 1
ATOM 1800 O O . LEU B 1 116 ? 3.443 -27.156 -10.25 1 98.31 116 LEU B O 1
ATOM 1804 N N . GLY B 1 117 ? 1.302 -26.703 -10.062 1 98 117 GLY B N 1
ATOM 1805 C CA . GLY B 1 117 ? 0.864 -27.828 -10.867 1 98 117 GLY B CA 1
ATOM 1806 C C . GLY B 1 117 ? 1.141 -27.641 -12.344 1 98 117 GLY B C 1
ATOM 1807 O O . GLY B 1 117 ? 1.006 -28.594 -13.133 1 98 117 GLY B O 1
ATOM 1808 N N . GLN B 1 118 ? 1.496 -26.531 -12.664 1 98.38 118 GLN B N 1
ATOM 1809 C CA . GLN B 1 118 ? 1.705 -26.219 -14.078 1 98.38 118 GLN B CA 1
ATOM 1810 C C . GLN B 1 118 ? 3.193 -26.156 -14.406 1 98.38 118 GLN B C 1
ATOM 1812 O O . GLN B 1 118 ? 3.566 -25.828 -15.539 1 98.38 118 GLN B O 1
ATOM 1817 N N . ILE B 1 119 ? 4.051 -26.359 -13.469 1 96.69 119 ILE B N 1
ATOM 1818 C CA . ILE B 1 119 ? 5.5 -26.359 -13.633 1 96.69 119 ILE B CA 1
ATOM 1819 C C . ILE B 1 119 ? 5.996 -27.781 -13.875 1 96.69 119 ILE B C 1
ATOM 1821 O O . ILE B 1 119 ? 5.562 -28.719 -13.203 1 96.69 119 ILE B O 1
#